Protein AF-A0A7S1RGY3-F1 (afdb_monomer_lite)

pLDDT: mean 77.02, std 18.23, range [39.62, 97.56]

Radius of gyration: 44.71 Å; chains: 1; bounding box: 85×79×136 Å

Secondary structure (DSSP, 8-state):
----------------------------------------------HHHHHHHHHHHHHHHHHHHHHHHHHHHHHHHHHHHHHHHHHHHHHHHHHHHHHHHHHHHHHHHHHHHHHHHHHHHHHHHHHHHHHHT-TTSS-HHHHHHHHHHHHHHHHHHHHHHHHHHHHHHHHHHHHHHHHHHHHHHHHHHHHHHHHHHHHHHHHHHHHS---------

Foldseek 3Di:
DDDDDDDDDDDDDDDDDDDDDDDDDDDDDDDDDDDDDDPDDPPPPDVVNVVVVVVVVVVVVVVVVVVVVVVVVVVVVVVVVVVVVVVVVVVVVVVVVVVVVVVVVVVVVVVVVVLVVVLVVLVVVLVVLVVVVDVPDDDPVVNVVVNVVSVVVNVVSVVVVVVVVVVVVVVVVVVVVVVVVVVVVVVVVVVVVVVVVVVVVVVVVVPPPDPPPPDDD

Structure (mmCIF, N/CA/C/O backbone):
data_AF-A0A7S1RGY3-F1
#
_entry.id   AF-A0A7S1RGY3-F1
#
loop_
_atom_site.group_PDB
_atom_site.id
_atom_site.type_symbol
_atom_site.label_atom_id
_atom_site.label_alt_id
_atom_site.label_comp_id
_atom_site.label_asym_id
_atom_site.label_entity_id
_atom_site.label_seq_id
_atom_site.pdbx_PDB_ins_code
_atom_site.Cartn_x
_atom_site.Cartn_y
_atom_site.Cartn_z
_atom_site.occupancy
_atom_site.B_iso_or_equiv
_atom_site.auth_seq_id
_atom_site.auth_comp_id
_atom_site.auth_asym_id
_atom_site.auth_atom_id
_atom_site.pdbx_PDB_model_num
ATOM 1 N N . GLY A 1 1 ? 1.628 34.761 -17.311 1.00 56.41 1 GLY A N 1
ATOM 2 C CA . GLY A 1 1 ? 1.146 35.862 -16.460 1.00 56.41 1 GLY A CA 1
ATOM 3 C C . GLY A 1 1 ? -0.156 35.439 -15.827 1.00 56.41 1 GLY A C 1
ATOM 4 O O . GLY A 1 1 ? -1.115 35.232 -16.550 1.00 56.41 1 GLY A O 1
ATOM 5 N N . GLY A 1 2 ? -0.163 35.234 -14.514 1.00 47.28 2 GLY A N 1
ATOM 6 C CA . GLY A 1 2 ? -1.332 34.804 -13.748 1.00 47.28 2 GLY A CA 1
ATOM 7 C C . GLY A 1 2 ? -1.106 35.191 -12.294 1.00 47.28 2 GLY A C 1
ATOM 8 O O . GLY A 1 2 ? -0.094 34.823 -11.708 1.00 47.28 2 GLY A O 1
ATOM 9 N N . SER A 1 3 ? -1.980 36.052 -11.792 1.00 49.56 3 SER A N 1
ATOM 10 C CA . SER A 1 3 ? -1.801 36.903 -10.618 1.00 49.56 3 SER A CA 1
ATOM 11 C C . SER A 1 3 ? -1.941 36.127 -9.300 1.00 49.56 3 SER A C 1
ATOM 13 O O . SER A 1 3 ? -2.976 35.513 -9.056 1.00 49.56 3 SER A O 1
ATOM 15 N N . LEU A 1 4 ? -0.917 36.175 -8.439 1.00 55.03 4 LEU A N 1
ATOM 16 C CA . LEU A 1 4 ? -0.947 35.669 -7.061 1.00 55.03 4 LEU A CA 1
ATOM 17 C C . LEU A 1 4 ? -1.338 36.809 -6.111 1.00 55.03 4 LEU A C 1
ATOM 19 O O . LEU A 1 4 ? -0.510 37.644 -5.747 1.00 55.03 4 LEU A O 1
ATOM 23 N N . THR A 1 5 ? -2.597 36.843 -5.683 1.00 60.00 5 THR A N 1
ATOM 24 C CA . THR A 1 5 ? -3.071 37.756 -4.635 1.00 60.00 5 THR A CA 1
ATOM 25 C C . THR A 1 5 ? -3.015 37.092 -3.260 1.00 60.00 5 THR A C 1
ATOM 27 O O . THR A 1 5 ? -3.738 36.139 -2.979 1.00 60.00 5 THR A O 1
ATOM 30 N N . ARG A 1 6 ? -2.168 37.644 -2.386 1.00 58.53 6 ARG A N 1
ATOM 31 C CA . ARG A 1 6 ? -2.173 37.467 -0.921 1.00 58.53 6 ARG A CA 1
ATOM 32 C C . ARG A 1 6 ? -3.341 38.241 -0.286 1.00 58.53 6 ARG A C 1
ATOM 34 O O . ARG A 1 6 ? -3.669 39.324 -0.766 1.00 58.53 6 ARG A O 1
ATOM 41 N N . PRO A 1 7 ? -3.859 37.782 0.865 1.00 61.69 7 PRO A N 1
ATOM 42 C CA . PRO A 1 7 ? -3.870 38.655 2.056 1.00 61.69 7 PRO A CA 1
ATOM 43 C C . PRO A 1 7 ? -3.538 37.869 3.350 1.00 61.69 7 PRO A C 1
ATOM 45 O O . PRO A 1 7 ? -3.918 36.720 3.508 1.00 61.69 7 PRO A O 1
ATOM 48 N N . SER A 1 8 ? -2.632 38.323 4.224 1.00 55.19 8 SER A N 1
ATOM 49 C CA . SER A 1 8 ? -2.746 39.362 5.274 1.00 55.19 8 SER A CA 1
ATOM 50 C C . SER A 1 8 ? -3.574 38.997 6.525 1.00 55.19 8 SER A C 1
ATOM 52 O O . SER A 1 8 ? -4.797 39.024 6.520 1.00 55.19 8 SER A O 1
ATOM 54 N N . ARG A 1 9 ? -2.818 38.744 7.613 1.00 60.34 9 ARG A N 1
ATOM 55 C CA . ARG A 1 9 ? -3.054 38.932 9.068 1.00 60.34 9 ARG A CA 1
ATOM 56 C C . ARG A 1 9 ? -4.433 39.413 9.560 1.00 60.34 9 ARG A C 1
ATOM 58 O O . ARG A 1 9 ? -4.828 40.527 9.234 1.00 60.34 9 ARG A O 1
ATOM 65 N N . ARG A 1 10 ? -4.943 38.748 10.612 1.00 55.09 10 ARG A N 1
ATOM 66 C CA . ARG A 1 10 ? -5.555 39.341 11.838 1.00 55.09 10 ARG A CA 1
ATOM 67 C C . ARG A 1 10 ? -5.261 38.387 13.015 1.00 55.09 10 ARG A C 1
ATOM 69 O O . ARG A 1 10 ? -5.430 37.192 12.846 1.00 55.09 10 ARG A O 1
ATOM 76 N N . LYS A 1 11 ? -4.527 38.757 14.074 1.00 56.72 11 LYS A N 1
ATOM 77 C CA . LYS A 1 11 ? -4.798 39.654 15.225 1.00 56.72 11 LYS A CA 1
ATOM 78 C C . LYS A 1 11 ? -5.928 39.128 16.133 1.00 56.72 11 LYS A C 1
ATOM 80 O O . LYS A 1 11 ? -7.084 39.136 15.732 1.00 56.72 11 LYS A O 1
ATOM 85 N N . ALA A 1 12 ? -5.539 38.685 17.334 1.00 49.91 12 ALA A N 1
ATOM 86 C CA . ALA A 1 12 ? -6.390 38.235 18.442 1.00 49.91 12 ALA A CA 1
ATOM 87 C C . ALA A 1 12 ? -7.286 39.351 19.017 1.00 49.91 12 ALA A C 1
ATOM 89 O O . ALA A 1 12 ? -7.024 40.535 18.772 1.00 49.91 12 ALA A O 1
ATOM 90 N N . PRO A 1 13 ? -8.266 38.978 19.859 1.00 63.00 13 PRO A N 1
ATOM 91 C CA . PRO A 1 13 ? -8.380 39.612 21.175 1.00 63.00 13 PRO A CA 1
ATOM 92 C C . PRO A 1 13 ? -8.634 38.633 22.343 1.00 63.00 13 PRO A C 1
ATOM 94 O O . PRO A 1 13 ? -8.865 37.443 22.159 1.00 63.00 13 PRO A O 1
ATOM 97 N N . ALA A 1 14 ? -8.514 39.204 23.542 1.00 56.16 14 ALA A N 1
ATOM 98 C CA . ALA A 1 14 ? -8.426 38.617 24.877 1.00 56.16 14 ALA A CA 1
ATOM 99 C C . ALA A 1 14 ? -9.773 38.491 25.636 1.00 56.16 14 ALA A C 1
ATOM 101 O O . ALA A 1 14 ? -10.807 38.912 25.125 1.00 56.16 14 ALA A O 1
ATOM 102 N N . ALA A 1 15 ? -9.651 38.070 26.913 1.00 47.44 15 ALA A N 1
ATOM 103 C CA . ALA A 1 15 ? -10.595 38.129 28.053 1.00 47.44 15 ALA A CA 1
ATOM 104 C C . ALA A 1 15 ? -11.501 36.882 28.223 1.00 47.44 15 ALA A C 1
ATOM 106 O O . ALA A 1 15 ? -11.930 36.310 27.235 1.00 47.44 15 ALA A O 1
ATOM 107 N N . ALA A 1 16 ? -11.821 36.363 29.417 1.00 47.34 16 ALA A N 1
ATOM 108 C CA . ALA A 1 16 ? -11.761 36.881 30.787 1.00 47.34 16 ALA A CA 1
ATOM 109 C C . ALA A 1 16 ? -11.740 35.718 31.821 1.00 47.34 16 ALA A C 1
ATOM 111 O O . ALA A 1 16 ? -12.275 34.646 31.550 1.00 47.34 16 ALA A O 1
ATOM 112 N N . ALA A 1 17 ? -11.165 35.954 33.008 1.00 47.41 17 ALA A N 1
ATOM 113 C CA . ALA A 1 17 ? -11.439 35.216 34.263 1.00 47.41 17 ALA A CA 1
ATOM 114 C C . ALA A 1 17 ? -12.761 35.753 34.902 1.00 47.41 17 ALA A C 1
ATOM 116 O O . ALA A 1 17 ? -13.218 36.779 34.383 1.00 47.41 17 ALA A O 1
ATOM 117 N N . PRO A 1 18 ? -13.383 35.202 35.991 1.00 55.69 18 PRO A N 1
ATOM 118 C CA . PRO A 1 18 ? -12.735 34.958 37.307 1.00 55.69 18 PRO A CA 1
ATOM 119 C C . PRO A 1 18 ? -13.342 33.866 38.258 1.00 55.69 18 PRO A C 1
ATOM 121 O O . PRO A 1 18 ? -14.374 33.277 37.963 1.00 55.69 18 PRO A O 1
ATOM 124 N N . ALA A 1 19 ? -12.723 33.749 39.457 1.00 44.88 19 ALA A N 1
ATOM 125 C CA . ALA A 1 19 ? -13.302 33.452 40.799 1.00 44.88 19 ALA A CA 1
ATOM 126 C C . ALA A 1 19 ? -13.713 31.992 41.148 1.00 44.88 19 ALA A C 1
ATOM 128 O O . ALA A 1 19 ? -14.224 31.285 40.297 1.00 44.88 19 ALA A O 1
ATOM 129 N N . ALA A 1 20 ? -13.599 31.450 42.375 1.00 43.34 20 ALA A N 1
ATOM 130 C CA . ALA A 1 20 ? -13.075 31.873 43.686 1.00 43.34 20 ALA A CA 1
ATOM 131 C C . ALA A 1 20 ? -12.961 30.638 44.638 1.00 43.34 20 ALA A C 1
ATOM 133 O O . ALA A 1 20 ? -13.463 29.564 44.319 1.00 43.34 20 ALA A O 1
ATOM 134 N N . ASP A 1 21 ? -12.293 30.848 45.781 1.00 49.78 21 ASP A N 1
ATOM 135 C CA . ASP A 1 21 ? -11.951 29.996 46.947 1.00 49.78 21 ASP A CA 1
ATOM 136 C C . ASP A 1 21 ? -12.920 28.895 47.442 1.00 49.78 21 ASP A C 1
ATOM 138 O O . ASP A 1 21 ? -14.137 28.978 47.269 1.00 49.78 21 ASP A O 1
ATOM 142 N N . PRO A 1 22 ? -12.399 27.974 48.286 1.00 55.84 22 PRO A N 1
ATOM 143 C CA . PRO A 1 22 ? -12.980 27.883 49.629 1.00 55.84 22 PRO A CA 1
ATOM 144 C C . PRO A 1 22 ? -11.957 28.078 50.762 1.00 55.84 22 PRO A C 1
ATOM 146 O O . PRO A 1 22 ? -11.082 27.246 51.012 1.00 55.84 22 PRO A O 1
ATOM 149 N N . ALA A 1 23 ? -12.155 29.163 51.514 1.00 44.56 23 ALA A N 1
ATOM 150 C CA . ALA A 1 23 ? -11.581 29.371 52.833 1.00 44.56 23 ALA A CA 1
ATOM 151 C C . ALA A 1 23 ? -12.293 28.475 53.856 1.00 44.56 23 ALA A C 1
ATOM 153 O O . ALA A 1 23 ? -13.519 28.480 53.980 1.00 44.56 23 ALA A O 1
ATOM 154 N N . SER A 1 24 ? -11.496 27.713 54.595 1.00 49.03 24 SER A N 1
ATOM 155 C CA . SER A 1 24 ? -11.918 26.879 55.710 1.00 49.03 24 SER A CA 1
ATOM 156 C C . SER A 1 24 ? -11.441 27.509 57.019 1.00 49.03 24 SER A C 1
ATOM 158 O O . SER A 1 24 ? -10.350 28.069 57.073 1.00 49.03 24 SER A O 1
ATOM 160 N N . GLN A 1 25 ? -12.240 27.299 58.066 1.00 46.28 25 GLN A N 1
ATOM 161 C CA . GLN A 1 25 ? -11.951 27.468 59.497 1.00 46.28 25 GLN A CA 1
ATOM 162 C C . GLN A 1 25 ? -12.166 28.838 60.157 1.00 46.28 25 GLN A C 1
ATOM 164 O O . GLN A 1 25 ? -11.610 29.860 59.773 1.00 46.28 25 GLN A O 1
ATOM 169 N N . GLY A 1 26 ? -12.866 28.768 61.297 1.00 47.06 26 GLY A N 1
ATOM 170 C CA . GLY A 1 26 ? -12.617 29.630 62.451 1.00 47.06 26 GLY A CA 1
ATOM 171 C C . GLY A 1 26 ? -13.826 30.416 62.943 1.00 47.06 26 GLY A C 1
ATOM 172 O O . GLY A 1 26 ? -13.944 31.599 62.655 1.00 47.06 26 GLY A O 1
ATOM 173 N N . GLY A 1 27 ? -14.688 29.795 63.750 1.00 39.62 27 GLY A N 1
ATOM 174 C CA . GLY A 1 27 ? -15.750 30.493 64.480 1.00 39.62 27 GLY A CA 1
ATOM 175 C C . GLY A 1 27 ? -16.012 29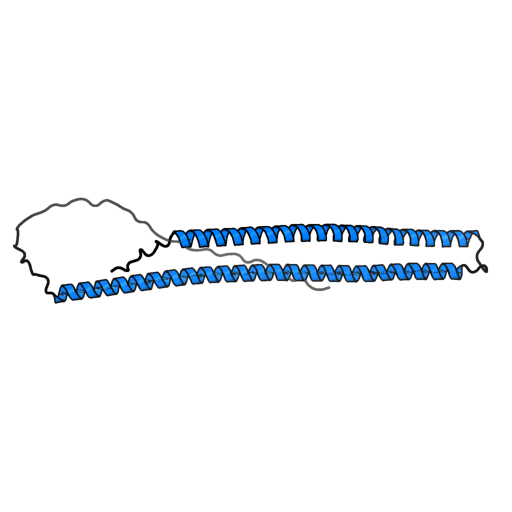.827 65.827 1.00 39.62 27 GLY A C 1
ATOM 176 O O . GLY A 1 27 ? -16.401 28.667 65.877 1.00 39.62 27 GLY A O 1
ATOM 177 N N . GLN A 1 28 ? -15.714 30.556 66.900 1.00 48.19 28 GLN A N 1
ATOM 178 C CA . GLN A 1 28 ? -15.659 30.110 68.291 1.00 48.19 28 GLN A CA 1
ATOM 179 C C . GLN A 1 28 ? -17.029 29.903 68.964 1.00 48.19 28 GLN A C 1
ATOM 181 O O . GLN A 1 28 ? -18.072 30.351 68.501 1.00 48.19 28 GLN A O 1
ATOM 186 N N . ALA A 1 29 ? -16.931 29.231 70.113 1.00 48.25 29 ALA A N 1
ATOM 187 C CA . ALA A 1 29 ? -17.900 28.957 71.167 1.00 48.25 29 ALA A CA 1
ATOM 188 C C . ALA A 1 29 ? -18.993 30.006 71.445 1.00 48.25 29 ALA A C 1
ATOM 190 O O . ALA A 1 29 ? -18.736 31.206 71.486 1.00 48.25 29 ALA A O 1
ATOM 191 N N . SER A 1 30 ? -20.158 29.510 71.877 1.00 40.88 30 SER A N 1
ATOM 192 C CA . SER A 1 30 ? -20.834 30.009 73.083 1.00 40.88 30 SER A CA 1
ATOM 193 C C . SER A 1 30 ? -21.788 28.966 73.672 1.00 40.88 30 SER A C 1
ATOM 195 O O . SER A 1 30 ? -22.549 28.299 72.979 1.00 40.88 30 SER A O 1
ATOM 197 N N . SER A 1 31 ? -21.681 28.841 74.98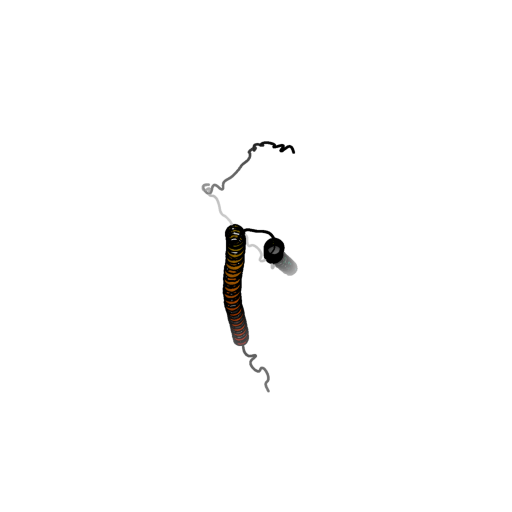9 1.00 50.19 31 SER A N 1
ATOM 198 C CA . SER A 1 31 ? -22.504 28.101 75.942 1.00 50.19 31 SER A CA 1
ATOM 199 C C . SER A 1 31 ? -23.976 28.521 75.949 1.00 50.19 31 SER A C 1
ATOM 201 O O . SER A 1 31 ? -24.246 29.711 75.820 1.00 50.19 31 SER A O 1
ATOM 203 N N . SER A 1 32 ? -24.894 27.602 76.277 1.00 42.31 32 SER A N 1
ATOM 204 C CA . SER A 1 32 ? -25.762 27.706 77.472 1.00 42.31 32 SER A CA 1
ATOM 205 C C . SER A 1 32 ? -26.899 26.666 77.470 1.00 42.31 32 SER A C 1
ATOM 207 O O . SER A 1 32 ? -27.578 26.470 76.470 1.00 42.31 32 SER A O 1
ATOM 209 N N . SER A 1 33 ? -27.121 26.092 78.656 1.00 41.69 33 SER A N 1
ATOM 210 C CA . SER A 1 33 ? -28.379 25.563 79.207 1.00 41.69 33 SER A CA 1
ATOM 211 C C . SER A 1 33 ? -29.031 24.285 78.639 1.00 41.69 33 SER A C 1
ATOM 213 O O . SER A 1 33 ? -29.775 24.297 77.667 1.00 41.69 33 SER A O 1
ATOM 215 N N . ALA A 1 34 ? -28.897 23.195 79.407 1.00 46.12 34 ALA A N 1
ATOM 216 C CA . ALA A 1 34 ? -30.002 22.258 79.700 1.00 46.12 34 ALA A CA 1
ATOM 217 C C . ALA A 1 34 ? -31.084 22.967 80.568 1.00 46.12 34 ALA A C 1
ATOM 219 O O . ALA A 1 34 ? -30.773 24.070 81.038 1.00 46.12 34 ALA A O 1
ATOM 220 N N . PRO A 1 35 ? -32.286 22.411 80.894 1.00 59.97 35 PRO A N 1
ATOM 221 C CA . PRO A 1 35 ? -32.861 21.043 80.748 1.00 59.97 35 PRO A CA 1
ATOM 222 C C . PRO A 1 35 ? -34.312 21.096 80.136 1.00 59.97 35 PRO A C 1
ATOM 224 O O . PRO A 1 35 ? -34.605 22.129 79.538 1.00 59.97 35 PRO A O 1
ATOM 227 N N . PRO A 1 36 ? -35.273 20.125 80.239 1.00 56.59 36 PRO A N 1
ATOM 228 C CA . PRO A 1 36 ? -35.327 18.784 80.861 1.00 56.59 36 PRO A CA 1
ATOM 229 C C . PRO A 1 36 ? -35.841 17.646 79.917 1.00 56.59 36 PRO A C 1
ATOM 231 O O . PRO A 1 36 ? -36.154 17.897 78.751 1.00 56.59 36 PRO A O 1
ATOM 234 N N . PRO A 1 37 ? -35.931 16.372 80.375 1.00 60.38 37 PRO A N 1
ATOM 235 C CA . PRO A 1 37 ? -36.274 15.236 79.520 1.00 60.38 37 PRO A CA 1
ATOM 236 C C . PRO A 1 37 ? -37.795 15.081 79.389 1.00 60.38 37 PRO A C 1
ATOM 238 O O . PRO A 1 37 ? -38.479 14.635 80.312 1.00 60.38 37 PRO A O 1
ATOM 241 N N . ALA A 1 38 ? -38.331 15.419 78.218 1.00 43.78 38 ALA A N 1
ATOM 242 C CA . ALA A 1 38 ? -39.698 15.075 77.855 1.00 43.78 38 ALA A CA 1
ATOM 243 C C . ALA A 1 38 ? -39.711 13.686 77.207 1.00 43.78 38 ALA A C 1
ATOM 245 O O . ALA A 1 38 ? -39.117 13.465 76.152 1.00 43.78 38 ALA A O 1
ATOM 246 N N . LYS A 1 39 ? -40.387 12.752 77.882 1.00 50.84 39 LYS A N 1
ATOM 247 C CA . LYS A 1 39 ? -40.750 11.417 77.400 1.00 50.84 39 LYS A CA 1
ATOM 248 C C . LYS A 1 39 ? -41.371 11.542 76.008 1.00 50.84 39 LYS A C 1
ATOM 250 O O . LYS A 1 39 ? -42.528 11.935 75.883 1.00 50.84 39 LYS A O 1
ATOM 255 N N . ARG A 1 40 ? -40.593 11.247 74.969 1.00 47.53 40 ARG A N 1
ATOM 256 C CA . ARG A 1 40 ? -41.091 11.208 73.599 1.00 47.53 40 ARG A CA 1
ATOM 257 C C . ARG A 1 40 ? -41.634 9.810 73.366 1.00 47.53 40 ARG A C 1
ATOM 259 O O . ARG A 1 40 ? -40.885 8.839 73.330 1.00 47.53 40 ARG A O 1
ATOM 266 N N . THR A 1 41 ? -42.955 9.752 73.326 1.00 45.78 41 THR A N 1
ATOM 267 C CA . THR A 1 41 ? -43.785 8.664 72.830 1.00 45.78 41 THR A CA 1
ATOM 268 C C . THR A 1 41 ? -43.061 7.937 71.695 1.00 45.78 41 THR A C 1
ATOM 270 O O . THR A 1 41 ? -42.687 8.563 70.703 1.00 45.78 41 THR A O 1
ATOM 273 N N . GLN A 1 42 ? -42.827 6.631 71.859 1.00 49.44 42 GLN A N 1
ATOM 274 C CA . GLN A 1 42 ? -42.624 5.727 70.731 1.00 49.44 42 GLN A CA 1
ATOM 275 C C . GLN A 1 42 ? -43.922 5.766 69.918 1.00 49.44 42 GLN A C 1
ATOM 277 O O . GLN A 1 42 ? -44.836 4.986 70.153 1.00 49.44 42 GLN A O 1
ATOM 282 N N . GLU A 1 43 ? -44.052 6.745 69.027 1.00 56.09 43 GLU A N 1
ATOM 283 C CA . GLU A 1 43 ? -44.975 6.629 67.909 1.00 56.09 43 GLU A CA 1
ATOM 284 C C . GLU A 1 43 ? -44.370 5.565 67.004 1.00 56.09 43 GLU A C 1
ATOM 286 O O . GLU A 1 43 ? -43.361 5.796 66.331 1.00 56.09 43 GLU A O 1
ATOM 291 N N . GLU A 1 44 ? -44.940 4.361 67.065 1.00 51.53 44 GLU A N 1
ATOM 292 C CA . GLU A 1 44 ? -44.731 3.377 66.018 1.00 51.53 44 GLU A CA 1
ATOM 293 C C . GLU A 1 44 ? -44.985 4.076 64.678 1.00 51.53 44 GLU A C 1
ATOM 295 O O . GLU A 1 44 ? -46.042 4.689 64.495 1.00 51.53 44 GLU A O 1
ATOM 300 N N . PRO A 1 45 ? -44.016 4.064 63.751 1.00 56.50 45 PRO A N 1
ATOM 301 C CA . PRO A 1 45 ? -44.244 4.617 62.435 1.00 56.50 45 PRO A CA 1
ATOM 302 C C . PRO A 1 45 ? -45.369 3.803 61.803 1.00 56.50 45 PRO A C 1
ATOM 304 O O . PRO A 1 45 ? -45.172 2.639 61.467 1.00 56.50 45 PRO A O 1
ATOM 307 N N . SER A 1 46 ? -46.546 4.420 61.667 1.00 67.25 46 SER A N 1
ATOM 308 C CA . SER A 1 46 ? -47.701 3.842 60.978 1.00 67.25 46 SER A CA 1
ATOM 309 C C . SER A 1 46 ? -47.232 3.187 59.678 1.00 67.25 46 SER A C 1
ATOM 311 O O . SER A 1 46 ? -46.489 3.829 58.928 1.00 67.25 46 SER A O 1
ATOM 313 N N . GLU A 1 47 ? -47.655 1.954 59.404 1.00 75.44 47 GLU A N 1
ATOM 314 C CA . GLU A 1 47 ? -47.189 1.130 58.275 1.00 75.44 47 GLU A CA 1
ATOM 315 C C . GLU A 1 47 ? -47.199 1.888 56.929 1.00 75.44 47 GLU A C 1
ATOM 317 O O . GLU A 1 47 ? -46.287 1.745 56.115 1.00 75.44 47 GLU A O 1
ATOM 322 N N . GLN A 1 48 ? -48.145 2.819 56.747 1.00 77.44 48 GLN A N 1
ATOM 323 C CA . GLN A 1 48 ? -48.214 3.736 55.601 1.00 77.44 48 GLN A CA 1
ATOM 324 C C . GLN A 1 48 ? -46.952 4.586 55.384 1.00 77.44 48 GLN A C 1
ATOM 326 O O . GLN A 1 48 ? -46.532 4.799 54.247 1.00 77.44 48 GLN A O 1
ATOM 331 N N . MET A 1 49 ? -46.334 5.091 56.454 1.00 81.00 49 MET A N 1
ATOM 332 C CA . MET A 1 49 ? -45.140 5.934 56.361 1.00 81.00 49 MET A CA 1
ATOM 333 C C . MET A 1 49 ? -43.890 5.102 56.036 1.00 81.00 49 MET A C 1
ATOM 335 O O . MET A 1 49 ? -42.994 5.593 55.346 1.00 81.00 49 MET A O 1
ATOM 339 N N . GLN A 1 50 ? -43.831 3.842 56.488 1.00 85.06 50 GLN A N 1
ATOM 340 C CA . GLN A 1 50 ? -42.785 2.901 56.074 1.00 85.06 50 GLN A CA 1
ATOM 341 C C . GLN A 1 50 ? -42.932 2.516 54.597 1.00 85.06 50 GLN A C 1
ATOM 343 O O . GLN A 1 50 ? -41.936 2.513 53.874 1.00 85.06 50 GLN A O 1
ATOM 348 N N . GLU A 1 51 ? -44.154 2.269 54.120 1.00 86.75 51 GLU A N 1
ATOM 349 C CA . GLU A 1 51 ? -44.391 1.915 52.717 1.00 86.75 51 GLU A CA 1
ATOM 350 C C . GLU A 1 51 ? -44.077 3.079 51.759 1.00 86.75 51 GLU A C 1
ATOM 352 O O . GLU A 1 51 ? -43.430 2.878 50.730 1.00 86.75 51 GLU A O 1
ATOM 357 N N . LEU A 1 52 ? -44.433 4.317 52.125 1.00 88.75 52 LEU A N 1
ATOM 358 C CA . LEU A 1 52 ? -44.054 5.528 51.381 1.00 88.75 52 LEU A CA 1
ATOM 359 C C . LEU A 1 52 ? -42.534 5.713 51.293 1.00 88.75 52 LEU A C 1
ATOM 361 O O . LEU A 1 52 ? -42.017 6.024 50.220 1.00 88.75 52 LEU A O 1
ATOM 365 N N . ARG A 1 53 ? -41.806 5.484 52.395 1.00 88.69 53 ARG A N 1
ATOM 366 C CA . ARG A 1 53 ? -40.333 5.530 52.395 1.00 88.69 53 ARG A CA 1
ATOM 367 C C . ARG A 1 53 ? -39.738 4.449 51.500 1.00 88.69 53 ARG A C 1
ATOM 369 O O . ARG A 1 53 ? -38.793 4.737 50.773 1.00 88.69 53 ARG A O 1
ATOM 376 N N . ARG A 1 54 ? -40.306 3.238 51.512 1.00 89.81 54 ARG A N 1
ATOM 377 C CA . ARG A 1 54 ? -39.854 2.133 50.658 1.00 89.81 54 ARG A CA 1
ATOM 378 C C . ARG A 1 54 ? -40.046 2.452 49.175 1.00 89.81 54 ARG A C 1
ATOM 380 O O . ARG A 1 54 ? -39.097 2.317 48.413 1.00 89.81 54 ARG A O 1
ATOM 387 N N . ARG A 1 55 ? -41.218 2.968 48.783 1.00 92.00 55 ARG A N 1
ATOM 388 C CA . ARG A 1 55 ? -41.493 3.386 47.394 1.00 92.00 55 ARG A CA 1
ATOM 389 C C . ARG A 1 55 ? -40.587 4.524 46.933 1.00 92.00 55 ARG A C 1
ATOM 391 O O . ARG A 1 55 ? -40.145 4.519 45.790 1.00 92.00 55 ARG A O 1
ATOM 398 N N . PHE A 1 56 ? -40.295 5.486 47.810 1.00 93.69 56 PHE A N 1
ATOM 399 C CA . PHE A 1 56 ? -39.359 6.565 47.491 1.00 93.69 56 PHE A CA 1
ATOM 400 C C . PHE A 1 56 ? -37.940 6.029 47.262 1.00 93.69 56 PHE A C 1
ATOM 402 O O . PHE A 1 56 ? -37.276 6.447 46.319 1.00 93.69 56 PHE A O 1
ATOM 409 N N . HIS A 1 57 ? -37.498 5.068 48.077 1.00 92.94 57 HIS A N 1
ATOM 410 C CA . HIS A 1 57 ? -36.185 4.446 47.918 1.00 92.94 57 HIS A CA 1
ATOM 411 C C . HIS A 1 57 ? -36.093 3.605 46.637 1.00 92.94 57 HIS A C 1
ATOM 413 O O . HIS A 1 57 ? -35.137 3.755 45.886 1.00 92.94 57 HIS A O 1
ATOM 419 N N . GLU A 1 58 ? -37.121 2.803 46.332 1.00 94.06 58 GLU A N 1
ATOM 420 C CA . GLU A 1 58 ? -37.218 2.048 45.071 1.00 94.06 58 GLU A CA 1
ATOM 421 C C . GLU A 1 58 ? -37.199 2.989 43.849 1.00 94.06 58 GLU A C 1
ATOM 423 O O . GLU A 1 58 ? -36.523 2.716 42.858 1.00 94.06 58 GLU A O 1
ATOM 428 N N . GLN A 1 59 ? -37.890 4.133 43.921 1.00 95.25 59 GLN A N 1
ATOM 429 C CA . GLN A 1 59 ? -37.875 5.142 42.858 1.00 95.25 59 GLN A CA 1
ATOM 430 C C . GLN A 1 59 ? -36.501 5.816 42.710 1.00 95.25 59 GLN A C 1
ATOM 432 O O . GLN A 1 59 ? -36.068 6.100 41.590 1.00 95.25 59 GLN A O 1
ATOM 437 N N . GLU A 1 60 ? -35.812 6.089 43.819 1.00 94.75 60 GLU A N 1
ATOM 438 C CA . GLU A 1 60 ? -34.471 6.673 43.804 1.00 94.75 60 GLU A CA 1
ATOM 439 C C . GLU A 1 60 ? -33.440 5.695 43.220 1.00 94.75 60 GLU A C 1
ATOM 441 O O . GLU A 1 60 ? -32.616 6.107 42.401 1.00 94.75 60 GLU A O 1
ATOM 446 N N . GLU A 1 61 ? -33.517 4.404 43.561 1.00 93.94 61 GLU A N 1
ATOM 447 C CA . GLU A 1 61 ? -32.664 3.371 42.962 1.00 93.94 61 GLU A CA 1
ATOM 448 C C . GLU A 1 61 ? -32.921 3.213 41.464 1.00 93.94 61 GLU A C 1
ATOM 450 O O . GLU A 1 61 ? -31.969 3.276 40.688 1.00 93.94 61 GLU A O 1
ATOM 455 N N . GLN A 1 62 ? -34.183 3.138 41.027 1.00 94.19 62 GLN A N 1
ATOM 456 C CA . GLN A 1 62 ? -34.512 3.088 39.595 1.00 94.19 62 GLN A CA 1
ATOM 457 C C . GLN A 1 62 ? -33.963 4.298 38.836 1.00 94.19 62 GLN A C 1
ATOM 459 O O . GLN A 1 62 ? -33.488 4.175 37.705 1.00 94.19 62 GLN A O 1
ATOM 464 N N . ARG A 1 63 ? -34.005 5.485 39.452 1.00 95.44 63 ARG A N 1
ATOM 465 C CA . ARG A 1 63 ? -33.445 6.692 38.849 1.00 95.44 63 ARG A CA 1
ATOM 466 C C . ARG A 1 63 ? -31.919 6.622 38.756 1.00 95.44 63 ARG A C 1
ATOM 468 O O . ARG A 1 63 ? -31.379 6.969 37.708 1.00 95.44 63 ARG A O 1
ATOM 475 N N . ARG A 1 64 ? -31.232 6.148 39.801 1.00 95.50 64 ARG A N 1
ATOM 476 C CA . ARG A 1 64 ? -29.771 5.954 39.786 1.00 95.50 64 ARG A CA 1
ATOM 477 C C . ARG A 1 64 ? -29.343 4.904 38.763 1.00 95.50 64 ARG A C 1
ATOM 479 O O . ARG A 1 64 ? -28.368 5.119 38.049 1.00 95.50 64 ARG A O 1
ATOM 486 N N . GLU A 1 65 ? -30.079 3.803 38.645 1.00 95.25 65 GLU A N 1
ATOM 487 C CA . GLU A 1 65 ? -29.836 2.780 37.624 1.00 95.25 65 GLU A CA 1
ATOM 488 C C . GLU A 1 65 ? -30.033 3.339 36.212 1.00 95.25 65 GLU A C 1
ATOM 490 O O . GLU A 1 65 ? -29.187 3.125 35.345 1.00 95.25 65 GLU A O 1
ATOM 495 N N . ALA A 1 66 ? -31.102 4.107 35.982 1.00 94.69 66 ALA A N 1
ATOM 496 C CA . ALA A 1 66 ? -31.349 4.749 34.694 1.00 94.69 66 ALA A CA 1
ATOM 497 C C . ALA A 1 66 ? -30.272 5.792 34.340 1.00 94.69 66 ALA A C 1
ATOM 499 O O . ALA A 1 66 ? -29.850 5.868 33.185 1.00 94.69 66 ALA A O 1
ATOM 500 N N . GLU A 1 67 ? -29.805 6.579 35.315 1.00 95.88 67 GLU A N 1
ATOM 501 C CA . GLU A 1 67 ? -28.703 7.534 35.135 1.00 95.88 67 GLU A CA 1
ATOM 502 C C . GLU A 1 67 ? -27.379 6.806 34.834 1.00 95.88 67 GLU A C 1
ATOM 504 O O . GLU A 1 67 ? -26.677 7.183 33.895 1.00 95.88 67 GLU A O 1
ATOM 509 N N . SER A 1 68 ? -27.084 5.704 35.531 1.00 95.38 68 SER A N 1
ATOM 510 C CA . SER A 1 68 ? -25.912 4.855 35.267 1.00 95.38 68 SER A CA 1
ATOM 511 C C . SER A 1 68 ? -25.947 4.227 33.867 1.00 95.38 68 SER A C 1
ATOM 513 O O . SER A 1 68 ? -24.967 4.292 33.121 1.00 95.38 68 SER A O 1
ATOM 515 N N . GLN A 1 69 ? -27.098 3.685 33.453 1.00 95.69 69 GLN A N 1
ATOM 516 C CA . GLN A 1 69 ? -27.275 3.128 32.109 1.00 95.69 69 GLN A CA 1
ATOM 517 C C . GLN A 1 69 ? -27.119 4.193 31.020 1.00 95.69 69 GLN A C 1
ATOM 519 O O . GLN A 1 69 ? -26.514 3.912 29.985 1.00 95.69 69 GLN A O 1
ATOM 524 N N . ARG A 1 70 ? -27.627 5.413 31.245 1.00 96.50 70 ARG A N 1
ATOM 525 C CA . ARG A 1 70 ? -27.431 6.538 30.319 1.00 96.50 70 ARG A CA 1
ATOM 526 C C . ARG A 1 70 ? -25.965 6.928 30.205 1.00 96.50 70 ARG A C 1
ATOM 528 O O . ARG A 1 70 ? -25.475 6.987 29.084 1.00 96.50 70 ARG A O 1
ATOM 535 N N . SER A 1 71 ? -25.267 7.097 31.328 1.00 95.81 71 SER A N 1
ATOM 536 C CA . SER A 1 71 ? -23.832 7.411 31.337 1.00 95.81 71 SER A CA 1
ATOM 537 C C . SER A 1 71 ? -23.029 6.351 30.577 1.00 95.81 71 SER A C 1
ATOM 539 O O . SER A 1 71 ? -22.242 6.678 29.696 1.00 95.81 71 SER A O 1
ATOM 541 N N . SER A 1 72 ? -23.293 5.065 30.833 1.00 96.12 72 SER A N 1
ATOM 542 C CA . S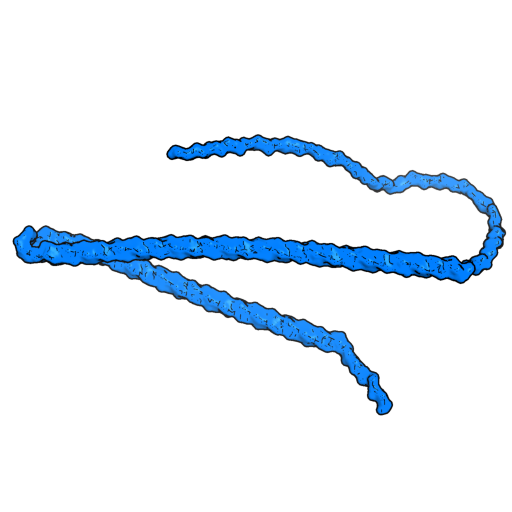ER A 1 72 ? -22.610 3.971 30.130 1.00 96.12 72 SER A CA 1
ATOM 543 C C . SER A 1 72 ? -22.929 3.937 28.629 1.00 96.12 72 SER A C 1
ATOM 545 O O . SER A 1 72 ? -22.063 3.623 27.811 1.00 96.12 72 SER A O 1
ATOM 547 N N . ALA A 1 73 ? -24.167 4.254 28.240 1.00 94.94 73 ALA A N 1
ATOM 548 C CA . ALA A 1 73 ? -24.543 4.341 26.833 1.00 94.94 73 ALA A CA 1
ATOM 549 C C . ALA A 1 73 ? -23.864 5.526 26.131 1.00 94.94 73 ALA A C 1
ATOM 551 O O . ALA A 1 73 ? -23.431 5.372 24.991 1.00 94.94 73 ALA A O 1
ATOM 552 N N . GLU A 1 74 ? -23.749 6.672 26.804 1.00 96.75 74 GLU A N 1
ATOM 553 C CA . GLU A 1 74 ? -23.065 7.868 26.303 1.00 96.75 74 GLU A CA 1
ATOM 554 C C . GLU A 1 74 ? -21.569 7.608 26.091 1.00 96.75 74 GLU A C 1
ATOM 556 O O . GLU A 1 74 ? -21.070 7.863 24.994 1.00 96.75 74 GLU A O 1
ATOM 561 N N . GLU A 1 75 ? -20.890 6.989 27.062 1.00 96.62 75 GLU A N 1
ATOM 562 C CA . GLU A 1 75 ? -19.478 6.588 26.951 1.00 96.62 75 GLU A CA 1
ATOM 563 C C . GLU A 1 75 ? -19.233 5.663 25.749 1.00 96.62 75 GLU A C 1
ATOM 565 O O . GLU A 1 75 ? -18.329 5.897 24.945 1.00 96.62 75 GLU A O 1
ATOM 570 N N . ARG A 1 76 ? -20.084 4.643 25.556 1.00 95.88 76 ARG A N 1
ATOM 571 C CA . ARG A 1 76 ? -19.990 3.744 24.388 1.00 95.88 76 ARG A CA 1
ATOM 572 C C . ARG A 1 76 ? -20.217 4.475 23.069 1.00 95.88 76 ARG A C 1
ATOM 574 O O . ARG A 1 76 ? -19.618 4.125 22.054 1.00 95.88 76 ARG A O 1
ATOM 581 N N . LEU A 1 77 ? -21.105 5.467 23.057 1.00 96.94 77 LEU A N 1
ATOM 582 C CA . LEU A 1 77 ? -21.387 6.274 21.872 1.00 96.94 77 LEU A CA 1
ATOM 583 C C . LEU A 1 77 ? -20.192 7.163 21.515 1.00 96.94 77 LEU A C 1
ATOM 585 O O . LEU A 1 77 ? -19.885 7.324 20.335 1.00 96.94 77 LEU A O 1
ATOM 589 N N . GLU A 1 78 ? -19.513 7.727 22.513 1.00 96.81 78 GLU A N 1
ATOM 590 C CA . GLU A 1 78 ? -18.268 8.472 22.314 1.00 96.81 78 GLU A CA 1
ATOM 591 C C . GLU A 1 78 ? -17.137 7.572 21.819 1.00 96.81 78 GLU A C 1
ATOM 593 O O . GLU A 1 78 ? -16.471 7.920 20.843 1.00 96.81 78 GLU A O 1
ATOM 598 N N . GLU A 1 79 ? -16.976 6.383 22.402 1.00 96.88 79 GLU A N 1
ATOM 599 C CA . GLU A 1 79 ? -15.987 5.406 21.943 1.00 96.88 79 GLU A CA 1
ATOM 600 C C . GLU A 1 79 ? -16.229 5.007 20.478 1.00 96.88 79 GLU A C 1
ATOM 602 O O . GLU A 1 79 ? -15.307 5.040 19.660 1.00 96.88 79 GLU A O 1
ATOM 607 N N . LEU A 1 80 ? -17.481 4.721 20.102 1.00 96.00 80 LEU A N 1
ATOM 608 C CA . LEU A 1 80 ? -17.844 4.408 18.717 1.00 96.00 80 LEU A CA 1
ATOM 609 C C . LEU A 1 80 ? -17.582 5.577 17.761 1.00 96.00 80 LEU A C 1
ATOM 611 O O . LEU A 1 80 ? -17.128 5.355 16.638 1.00 96.00 80 LEU A O 1
ATOM 615 N N . LYS A 1 81 ? -17.831 6.823 18.185 1.00 97.44 81 LYS A N 1
ATOM 616 C CA . LYS A 1 81 ? -17.505 8.012 17.380 1.00 97.44 81 LYS A CA 1
ATOM 617 C C . LYS A 1 81 ? -16.002 8.133 17.145 1.00 97.44 81 LYS A C 1
ATOM 619 O O . LYS A 1 81 ? -15.594 8.407 16.017 1.00 97.44 81 LYS A O 1
ATOM 624 N N . LEU A 1 82 ? -15.189 7.904 18.177 1.00 97.25 82 LEU A N 1
ATOM 625 C CA . LEU A 1 82 ? -13.730 7.928 18.063 1.00 97.25 82 LEU A CA 1
ATOM 626 C C . LEU A 1 82 ? -13.226 6.827 17.122 1.00 97.25 82 LEU A C 1
ATOM 628 O O . LEU A 1 82 ? -12.415 7.104 16.239 1.00 97.25 82 LEU A O 1
ATOM 632 N N . GLN A 1 83 ? -13.756 5.606 17.245 1.00 95.56 83 GLN A N 1
ATOM 633 C CA . GLN A 1 83 ? -13.413 4.497 16.350 1.00 95.56 83 GLN A CA 1
ATOM 634 C C . GLN A 1 83 ? -13.788 4.793 14.892 1.00 95.56 83 GLN A C 1
ATOM 636 O O . GLN A 1 83 ? -12.994 4.527 13.987 1.00 95.56 83 GLN A O 1
ATOM 641 N N . LEU A 1 84 ? -14.967 5.380 14.653 1.00 96.38 84 LEU A N 1
ATOM 642 C CA . LEU A 1 84 ? -15.404 5.769 13.311 1.00 96.38 84 LEU A CA 1
ATOM 643 C C . LEU A 1 84 ? -14.467 6.825 12.708 1.00 96.38 84 LEU A C 1
ATOM 645 O O . LEU A 1 84 ? -14.034 6.689 11.565 1.00 96.38 84 LEU A O 1
ATOM 649 N N . GLN A 1 85 ? -14.097 7.838 13.495 1.00 96.62 85 GLN A N 1
ATOM 650 C CA . GLN A 1 85 ? -13.176 8.888 13.061 1.00 96.62 85 GLN A CA 1
ATOM 651 C C . GLN A 1 85 ? -11.784 8.326 12.734 1.00 96.62 85 GLN A C 1
ATOM 653 O O . GLN A 1 85 ? -11.167 8.711 11.737 1.00 96.62 85 GLN A O 1
ATOM 658 N N . GLU A 1 86 ? -11.283 7.388 13.540 1.00 96.75 86 GLU A N 1
ATOM 659 C CA . GLU A 1 86 ? -10.010 6.719 13.271 1.00 96.75 86 GLU A CA 1
ATOM 660 C C . GLU A 1 86 ? -10.078 5.871 11.990 1.00 96.75 86 GLU A C 1
ATOM 662 O O . GLU A 1 86 ? -9.144 5.880 11.181 1.00 96.75 86 GLU A O 1
ATOM 667 N N . GLN A 1 87 ? -11.192 5.169 11.768 1.00 95.62 87 GLN A N 1
ATOM 668 C CA . GLN A 1 87 ? -11.407 4.371 10.564 1.00 95.62 87 GLN A CA 1
ATOM 669 C C . GLN A 1 87 ? -11.473 5.247 9.304 1.00 95.62 87 GLN A C 1
ATOM 671 O O . GLN A 1 87 ? -10.866 4.902 8.287 1.00 95.62 87 GLN A O 1
ATOM 676 N N . GLU A 1 88 ? -12.156 6.391 9.367 1.00 96.38 88 GLU A N 1
ATOM 677 C CA . GLU A 1 88 ? -12.192 7.364 8.273 1.00 96.38 88 GLU A CA 1
ATOM 678 C C . GLU A 1 88 ? -10.799 7.914 7.961 1.00 96.38 88 GLU A C 1
ATOM 680 O O . GLU A 1 88 ? -10.415 7.970 6.790 1.00 96.38 88 GLU A O 1
ATOM 685 N N . ARG A 1 89 ? -9.999 8.233 8.989 1.00 96.12 89 ARG A N 1
ATOM 686 C CA . ARG A 1 89 ? -8.615 8.686 8.797 1.00 96.12 89 ARG A CA 1
ATOM 687 C C . ARG A 1 89 ? -7.767 7.622 8.099 1.00 96.12 89 ARG A C 1
ATOM 689 O O . ARG A 1 89 ? -7.111 7.921 7.104 1.00 96.12 89 ARG A O 1
ATOM 696 N N . LYS A 1 90 ? -7.833 6.366 8.560 1.00 94.56 90 LYS A N 1
ATOM 697 C CA . LYS A 1 90 ? -7.126 5.232 7.933 1.00 94.56 90 LYS A CA 1
ATOM 698 C C . LYS A 1 90 ? -7.547 5.034 6.478 1.00 94.56 90 LYS A C 1
ATOM 700 O O . LYS A 1 90 ? -6.708 4.763 5.622 1.00 94.56 90 LYS A O 1
ATOM 705 N N . ARG A 1 91 ? -8.839 5.198 6.177 1.00 94.75 91 ARG A N 1
ATOM 706 C CA . ARG A 1 91 ? -9.355 5.108 4.806 1.00 94.75 91 ARG A CA 1
ATOM 707 C C . ARG A 1 91 ? -8.796 6.219 3.915 1.00 94.75 91 ARG A C 1
ATOM 709 O O . ARG A 1 91 ? -8.368 5.921 2.805 1.00 94.75 91 ARG A O 1
ATOM 716 N N . GLN A 1 92 ? -8.767 7.462 4.396 1.00 95.31 92 GLN A N 1
ATOM 717 C CA . GLN A 1 92 ? -8.200 8.592 3.650 1.00 95.31 92 GLN A CA 1
ATOM 718 C C . GLN A 1 92 ? -6.693 8.425 3.406 1.00 95.31 92 GLN A C 1
ATOM 720 O O . GLN A 1 92 ? -6.213 8.686 2.303 1.00 95.31 92 GLN A O 1
ATOM 725 N N . GLU A 1 93 ? -5.945 7.947 4.405 1.00 94.38 93 GLU A N 1
ATOM 726 C CA . GLU A 1 93 ? -4.519 7.632 4.260 1.00 94.38 93 GLU A CA 1
ATOM 727 C C . GLU A 1 93 ? -4.292 6.557 3.184 1.00 94.38 93 GLU A C 1
ATOM 729 O O . GLU A 1 93 ? -3.455 6.741 2.298 1.00 94.38 93 GLU A O 1
ATOM 734 N N . ALA A 1 94 ? -5.075 5.474 3.207 1.00 92.69 94 ALA A N 1
ATOM 735 C CA . ALA A 1 94 ? -4.991 4.407 2.211 1.00 92.69 94 ALA A CA 1
ATOM 736 C C . ALA A 1 94 ? -5.354 4.890 0.794 1.00 92.69 94 ALA A C 1
ATOM 738 O O . ALA A 1 94 ? -4.697 4.519 -0.179 1.00 92.69 94 ALA A O 1
ATOM 739 N N . GLU A 1 95 ? -6.374 5.741 0.663 1.00 94.38 95 GLU A N 1
ATOM 740 C CA . GLU A 1 95 ? -6.785 6.320 -0.620 1.00 94.38 95 GLU A CA 1
ATOM 741 C C . GLU A 1 95 ? -5.713 7.258 -1.194 1.00 94.38 95 GLU A C 1
ATOM 743 O O . GLU A 1 95 ? -5.374 7.162 -2.375 1.00 94.38 95 GLU A O 1
ATOM 748 N N . SER A 1 96 ? -5.099 8.088 -0.347 1.00 93.94 96 SER A N 1
ATOM 749 C CA . SER A 1 96 ? -3.968 8.946 -0.721 1.00 93.94 96 SER A CA 1
ATOM 750 C C . SER A 1 96 ? -2.761 8.129 -1.197 1.00 93.94 96 SER A C 1
ATOM 752 O O . SER A 1 96 ? -2.192 8.402 -2.260 1.00 93.94 96 SER A O 1
ATOM 754 N N . GLN A 1 97 ? -2.403 7.069 -0.465 1.00 90.75 97 GLN A N 1
ATOM 755 C CA . GLN A 1 97 ? -1.319 6.165 -0.860 1.00 90.75 97 GLN A CA 1
ATOM 756 C C . GLN A 1 97 ? -1.608 5.487 -2.201 1.00 90.75 97 GLN A C 1
ATOM 758 O O . GLN A 1 97 ? -0.728 5.432 -3.063 1.00 90.75 97 GLN A O 1
ATOM 763 N N . ARG A 1 98 ? -2.845 5.022 -2.406 1.00 92.00 98 ARG A N 1
ATOM 764 C CA . ARG A 1 98 ? -3.268 4.411 -3.667 1.00 92.00 98 ARG A CA 1
ATOM 765 C C . ARG A 1 98 ? -3.181 5.398 -4.830 1.00 92.00 98 ARG A C 1
ATOM 767 O O . ARG A 1 98 ? -2.611 5.050 -5.859 1.00 92.00 98 ARG A O 1
ATOM 774 N N . SER A 1 99 ? -3.679 6.622 -4.658 1.00 93.81 99 SER A N 1
ATOM 775 C CA . SER A 1 99 ? -3.589 7.665 -5.686 1.00 93.81 99 SER A CA 1
ATOM 776 C C . SER A 1 99 ? -2.133 7.973 -6.047 1.00 93.81 99 SER A C 1
ATOM 778 O O . SER A 1 99 ? -1.797 8.060 -7.226 1.00 93.81 99 SER A O 1
ATOM 780 N N . SER A 1 100 ? -1.248 8.085 -5.050 1.00 93.50 100 SER A N 1
ATOM 781 C CA . SER A 1 100 ? 0.183 8.319 -5.287 1.00 93.50 100 SER A CA 1
ATOM 782 C C . SER A 1 100 ? 0.850 7.153 -6.024 1.00 93.50 100 SER A C 1
ATOM 784 O O . SER A 1 100 ? 1.684 7.368 -6.905 1.00 93.50 100 SER A O 1
ATOM 786 N N . ALA A 1 101 ? 0.489 5.912 -5.689 1.00 87.94 101 ALA A N 1
ATOM 787 C CA . ALA A 1 101 ? 0.994 4.732 -6.380 1.00 87.94 101 ALA A CA 1
ATOM 788 C C . ALA A 1 101 ? 0.513 4.678 -7.840 1.00 87.94 101 ALA A C 1
ATOM 790 O O . ALA A 1 101 ? 1.310 4.397 -8.734 1.00 87.94 101 ALA A O 1
ATOM 791 N N . GLU A 1 102 ? -0.760 4.993 -8.094 1.00 91.94 102 GLU A N 1
ATOM 792 C CA . GLU A 1 102 ? -1.320 5.056 -9.447 1.00 91.94 102 GLU A CA 1
ATOM 793 C C . GLU A 1 102 ? -0.650 6.150 -10.295 1.00 91.94 102 GLU A C 1
ATOM 795 O O . GLU A 1 102 ? -0.320 5.903 -11.454 1.00 91.94 102 GLU A O 1
ATOM 800 N N . GLU A 1 103 ? -0.375 7.326 -9.724 1.00 93.00 103 GLU A N 1
ATOM 801 C CA . GLU A 1 103 ? 0.348 8.406 -10.410 1.00 93.00 103 GLU A CA 1
ATOM 802 C C . GLU A 1 103 ? 1.780 7.993 -10.778 1.00 93.00 103 GLU A C 1
ATOM 804 O O . GLU A 1 103 ? 2.200 8.150 -11.927 1.00 93.00 103 GLU A O 1
ATOM 809 N N . LYS A 1 104 ? 2.515 7.391 -9.834 1.00 88.50 104 LYS A N 1
ATOM 810 C CA . LYS A 1 104 ? 3.867 6.869 -10.091 1.00 88.50 104 LYS A CA 1
ATOM 811 C C . LYS A 1 104 ? 3.865 5.796 -11.174 1.00 88.50 104 LYS A C 1
ATOM 813 O O . LYS A 1 104 ? 4.766 5.787 -12.009 1.00 88.50 104 LYS A O 1
ATOM 818 N N . ARG A 1 105 ? 2.856 4.918 -11.177 1.00 86.94 105 ARG A N 1
ATOM 819 C CA . ARG A 1 105 ? 2.708 3.878 -12.200 1.00 86.94 105 ARG A CA 1
ATOM 820 C C . ARG A 1 105 ? 2.523 4.492 -13.584 1.00 86.94 105 ARG A C 1
ATOM 822 O O . ARG A 1 105 ? 3.262 4.137 -14.492 1.00 86.94 105 ARG A O 1
ATOM 829 N N . ARG A 1 106 ? 1.615 5.464 -13.722 1.00 92.19 106 ARG A N 1
ATOM 830 C CA . ARG A 1 106 ? 1.387 6.168 -14.996 1.00 92.19 106 ARG A CA 1
ATOM 831 C C . ARG A 1 106 ? 2.637 6.900 -15.481 1.00 92.19 106 ARG A C 1
ATOM 833 O O . ARG A 1 106 ? 2.966 6.833 -16.655 1.00 92.19 106 ARG A O 1
ATOM 840 N N . ALA A 1 107 ? 3.359 7.570 -14.583 1.00 89.94 107 ALA A N 1
ATOM 841 C CA . ALA A 1 107 ? 4.606 8.244 -14.942 1.00 89.94 107 ALA A CA 1
ATOM 842 C C . ALA A 1 107 ? 5.688 7.258 -15.422 1.00 89.94 107 ALA A C 1
ATOM 844 O O . ALA A 1 107 ? 6.463 7.585 -16.317 1.00 89.94 107 ALA A O 1
ATOM 845 N N . ALA A 1 108 ? 5.743 6.058 -14.837 1.00 82.50 108 ALA A N 1
ATOM 846 C CA . ALA A 1 108 ? 6.643 5.001 -15.287 1.00 82.50 108 ALA A CA 1
ATOM 847 C C . ALA A 1 108 ? 6.225 4.425 -16.651 1.00 82.50 108 ALA A C 1
ATOM 849 O O . ALA A 1 108 ? 7.092 4.218 -17.493 1.00 82.50 108 ALA A O 1
ATOM 850 N N . GLU A 1 109 ? 4.922 4.221 -16.882 1.00 86.56 109 GLU A N 1
ATOM 851 C CA . GLU A 1 109 ? 4.370 3.777 -18.172 1.00 86.56 109 GLU A CA 1
ATOM 852 C C . GLU A 1 109 ? 4.744 4.758 -19.298 1.00 86.56 109 GLU A C 1
ATOM 854 O O . GLU A 1 109 ? 5.328 4.340 -20.293 1.00 86.56 109 GLU A O 1
ATOM 859 N N . VAL A 1 110 ? 4.534 6.065 -19.098 1.00 91.62 110 VAL A N 1
ATOM 860 C CA . VAL A 1 110 ? 4.888 7.098 -20.095 1.00 91.62 110 VAL A CA 1
ATOM 861 C C . VAL A 1 110 ? 6.386 7.102 -20.407 1.00 91.62 110 VAL A C 1
ATOM 863 O O . VAL A 1 110 ? 6.774 7.099 -21.570 1.00 91.62 110 VAL A O 1
ATOM 866 N N . ARG A 1 111 ? 7.250 7.058 -19.384 1.00 83.12 111 ARG A N 1
ATOM 867 C CA . ARG A 1 111 ? 8.708 7.027 -19.600 1.00 83.12 111 ARG A CA 1
ATOM 868 C C . ARG A 1 111 ? 9.163 5.786 -20.359 1.00 83.12 111 ARG A C 1
ATOM 870 O O . ARG A 1 111 ? 10.117 5.859 -21.127 1.00 83.12 111 ARG A O 1
ATOM 877 N N . LEU A 1 112 ? 8.512 4.649 -20.116 1.00 82.44 112 LEU A N 1
ATOM 878 C CA . LEU A 1 112 ? 8.813 3.408 -20.820 1.00 82.44 112 LEU A CA 1
ATOM 879 C C . LEU A 1 112 ? 8.447 3.519 -22.305 1.00 82.44 112 LEU A C 1
ATOM 881 O O . LEU A 1 112 ? 9.236 3.098 -23.146 1.00 82.44 112 LEU A O 1
ATOM 885 N N . GLU A 1 113 ? 7.293 4.110 -22.619 1.00 87.50 113 GLU A N 1
ATOM 886 C CA . GLU A 1 113 ? 6.865 4.369 -23.999 1.00 87.50 113 GLU A CA 1
ATOM 887 C C . GLU A 1 113 ? 7.823 5.327 -24.723 1.00 87.50 113 GLU A C 1
ATOM 889 O O . GLU A 1 113 ? 8.253 5.030 -25.837 1.00 87.50 113 GLU A O 1
ATOM 894 N N . GLU A 1 114 ? 8.215 6.432 -24.077 1.00 86.81 114 GLU A N 1
ATOM 895 C CA . GLU A 1 114 ? 9.198 7.387 -24.614 1.00 86.81 114 GLU A CA 1
ATOM 896 C C . GLU A 1 114 ? 10.528 6.692 -24.940 1.00 86.81 114 GLU A C 1
ATOM 898 O O . GLU A 1 114 ? 11.051 6.820 -26.045 1.00 86.81 114 GLU A O 1
ATOM 903 N N . TRP A 1 115 ? 11.047 5.884 -24.015 1.00 81.88 115 TRP A N 1
ATOM 904 C CA . TRP A 1 115 ? 12.287 5.133 -24.225 1.00 81.88 115 TRP A CA 1
ATOM 905 C C . TRP A 1 115 ? 12.175 4.068 -25.314 1.00 81.88 115 TRP A C 1
ATOM 907 O O . TRP A 1 115 ? 13.121 3.854 -26.074 1.00 81.88 115 TRP A O 1
ATOM 917 N N . GLN A 1 116 ? 11.037 3.376 -25.393 1.00 81.88 116 GLN A N 1
ATOM 918 C CA . GLN A 1 116 ? 10.795 2.402 -26.452 1.00 81.88 116 GLN A CA 1
ATOM 919 C C . GLN A 1 116 ? 10.803 3.087 -27.820 1.00 81.88 116 GLN A C 1
ATOM 921 O O . GLN A 1 116 ? 11.384 2.555 -28.766 1.00 81.88 116 GLN A O 1
ATOM 926 N N . HIS A 1 117 ? 10.202 4.273 -27.909 1.00 85.19 117 HIS A N 1
ATOM 927 C CA . HIS A 1 117 ? 10.213 5.073 -29.121 1.00 85.19 117 HIS A CA 1
ATOM 928 C C . HIS A 1 117 ? 11.634 5.511 -29.502 1.00 85.19 117 HIS A C 1
ATOM 930 O O . HIS A 1 117 ? 12.049 5.241 -30.627 1.00 85.19 117 HIS A O 1
ATOM 936 N N . GLU A 1 118 ? 12.412 6.063 -28.562 1.00 80.81 118 GLU A N 1
ATOM 937 C CA . GLU A 1 118 ? 13.820 6.438 -28.790 1.00 80.81 118 GLU A CA 1
ATOM 938 C C . GLU A 1 118 ? 14.666 5.253 -29.291 1.00 80.81 118 GLU A C 1
ATOM 940 O O . GLU A 1 118 ? 15.524 5.406 -30.163 1.00 80.81 118 GLU A O 1
ATOM 945 N N . LEU A 1 119 ? 14.426 4.050 -28.758 1.00 77.44 119 LEU A N 1
ATOM 946 C CA . LEU A 1 119 ? 15.122 2.842 -29.197 1.00 77.44 119 LEU A CA 1
ATOM 947 C C . LEU A 1 119 ? 14.733 2.453 -30.628 1.00 77.44 119 LEU A C 1
ATOM 949 O O . LEU A 1 119 ? 15.614 2.118 -31.420 1.00 77.44 119 LEU A O 1
ATOM 953 N N . CYS A 1 120 ? 13.439 2.492 -30.959 1.00 84.81 120 CYS A N 1
ATOM 954 C CA . CYS A 1 120 ? 12.954 2.225 -32.312 1.00 84.81 120 CYS A CA 1
ATOM 955 C C . CYS A 1 120 ? 13.533 3.224 -33.319 1.00 84.81 120 CYS A C 1
ATOM 957 O O . CYS A 1 120 ? 14.099 2.797 -34.320 1.00 84.81 120 CYS A O 1
ATOM 959 N N . GLU A 1 121 ? 13.491 4.526 -33.022 1.00 83.81 121 GLU A N 1
ATOM 960 C CA . GLU A 1 121 ? 14.087 5.555 -33.882 1.00 83.81 121 GLU A CA 1
ATOM 961 C C . GLU A 1 121 ? 15.597 5.350 -34.061 1.00 83.81 121 GLU A C 1
ATOM 963 O O . GLU A 1 121 ? 16.119 5.476 -35.170 1.00 83.81 121 GLU A O 1
ATOM 968 N N . GLY A 1 122 ? 16.308 4.983 -32.989 1.00 75.75 122 GLY A N 1
ATOM 969 C CA . GLY A 1 122 ? 17.730 4.653 -33.061 1.00 75.75 122 GLY A CA 1
ATOM 970 C C . GLY A 1 122 ? 18.012 3.453 -33.970 1.00 75.75 122 GLY A C 1
ATOM 971 O O . GLY A 1 122 ? 18.943 3.498 -34.776 1.00 75.75 122 GLY A O 1
ATOM 972 N N . LEU A 1 123 ? 17.206 2.392 -33.871 1.00 78.56 123 LEU A N 1
ATOM 973 C CA . LEU A 1 123 ? 17.326 1.199 -34.716 1.00 78.56 123 LEU A CA 1
ATOM 974 C C . LEU A 1 123 ? 16.990 1.491 -36.183 1.00 78.56 123 LEU A C 1
ATOM 976 O O . LEU A 1 123 ? 17.728 1.050 -37.065 1.00 78.56 123 LEU A O 1
ATOM 980 N N . ASP A 1 124 ? 15.935 2.262 -36.442 1.00 79.75 124 ASP A N 1
ATOM 981 C CA . ASP A 1 124 ? 15.534 2.669 -37.792 1.00 79.75 124 ASP A CA 1
ATOM 982 C C . ASP A 1 124 ? 16.593 3.574 -38.435 1.00 79.75 124 ASP A C 1
ATOM 984 O O . ASP A 1 124 ? 16.948 3.387 -39.600 1.00 79.75 124 ASP A O 1
ATOM 988 N N . GLY A 1 125 ? 17.167 4.507 -37.666 1.00 76.19 125 GLY A N 1
ATOM 989 C CA . GLY A 1 125 ? 18.283 5.346 -38.104 1.00 76.19 125 GLY A CA 1
ATOM 990 C C . GLY A 1 125 ? 19.511 4.521 -38.494 1.00 76.19 125 GLY A C 1
ATOM 991 O O . GLY A 1 125 ? 20.094 4.745 -39.554 1.00 76.19 125 GLY A O 1
ATOM 992 N N . LEU A 1 126 ? 19.857 3.508 -37.695 1.00 67.50 126 LEU A N 1
ATOM 993 C CA . LEU A 1 126 ? 20.919 2.552 -38.025 1.00 67.50 126 LEU A CA 1
ATOM 994 C C . LEU A 1 126 ? 20.612 1.739 -39.281 1.00 67.50 126 LEU A C 1
ATOM 996 O O . LEU A 1 126 ? 21.500 1.572 -40.114 1.00 67.50 126 LEU A O 1
ATOM 1000 N N . GLY A 1 127 ? 19.377 1.256 -39.432 1.00 73.44 127 GLY A N 1
ATOM 1001 C CA . GLY A 1 127 ? 18.932 0.561 -40.640 1.00 73.44 127 GLY A CA 1
ATOM 1002 C C . GLY A 1 127 ? 19.104 1.435 -41.881 1.00 73.44 127 GLY A C 1
ATOM 1003 O O . GLY A 1 127 ? 19.738 1.019 -42.852 1.00 73.44 127 GLY A O 1
ATOM 1004 N N . ALA A 1 128 ? 18.650 2.687 -41.806 1.00 74.50 128 ALA A N 1
ATOM 1005 C CA . ALA A 1 128 ? 18.775 3.657 -42.886 1.00 74.50 128 ALA A CA 1
ATOM 1006 C C . ALA A 1 128 ? 20.238 4.008 -43.206 1.00 74.50 128 ALA A C 1
ATOM 1008 O O . ALA A 1 128 ? 20.591 4.136 -44.376 1.00 74.50 128 ALA A O 1
ATOM 1009 N N . GLU A 1 129 ? 21.116 4.147 -42.211 1.00 67.00 129 GLU A N 1
ATOM 1010 C CA . GLU A 1 129 ? 22.547 4.384 -42.444 1.00 67.00 129 GLU A CA 1
ATOM 1011 C C . GLU A 1 129 ? 23.254 3.172 -43.061 1.00 67.00 129 GLU A C 1
ATOM 1013 O O . GLU A 1 129 ? 24.122 3.339 -43.924 1.00 67.00 129 GLU A O 1
ATOM 1018 N N . PHE A 1 130 ? 22.855 1.959 -42.677 1.00 65.88 130 PHE A N 1
ATOM 1019 C CA . PHE A 1 130 ? 23.384 0.723 -43.247 1.00 65.88 130 PHE A CA 1
ATOM 1020 C C . PHE A 1 130 ? 22.957 0.549 -44.712 1.00 65.88 130 PHE A C 1
ATOM 1022 O O . PHE A 1 130 ? 23.784 0.204 -45.557 1.00 65.88 130 PHE A O 1
ATOM 1029 N N . GLU A 1 131 ? 21.697 0.862 -45.031 1.00 67.12 131 GLU A N 1
ATOM 1030 C CA . GLU A 1 131 ? 21.158 0.852 -46.398 1.00 67.12 131 GLU A CA 1
ATOM 1031 C C . GLU A 1 131 ? 21.733 1.985 -47.263 1.00 67.12 131 GLU A C 1
ATOM 1033 O O . GLU A 1 131 ? 22.066 1.780 -48.433 1.00 67.12 131 GLU A O 1
ATOM 1038 N N . ARG A 1 132 ? 21.921 3.181 -46.690 1.00 61.00 132 ARG A N 1
ATOM 1039 C CA . ARG A 1 132 ? 22.522 4.341 -47.374 1.00 61.00 132 ARG A CA 1
ATOM 1040 C C . ARG A 1 132 ? 24.032 4.196 -47.564 1.00 61.00 132 ARG A C 1
ATOM 1042 O O . ARG A 1 132 ? 24.608 4.840 -48.437 1.00 61.00 132 ARG A O 1
ATOM 1049 N N . GLY A 1 133 ? 24.658 3.305 -46.803 1.00 53.47 133 GLY A N 1
ATOM 1050 C CA . GLY A 1 133 ? 25.971 2.738 -47.069 1.00 53.47 133 GLY A CA 1
ATOM 1051 C C . GLY A 1 133 ? 25.981 1.748 -48.240 1.00 53.47 133 GLY A C 1
ATOM 1052 O O . GLY A 1 133 ? 26.825 0.867 -48.264 1.00 53.47 133 GLY A O 1
ATOM 1053 N N . GLY A 1 134 ? 25.092 1.827 -49.228 1.00 52.81 134 GLY A N 1
ATOM 1054 C CA . GLY A 1 134 ? 25.315 1.140 -50.503 1.00 52.81 134 GLY A CA 1
ATOM 1055 C C . GLY A 1 134 ? 26.694 1.508 -51.091 1.00 52.81 134 GLY A C 1
ATOM 1056 O O . GLY A 1 134 ? 27.174 2.621 -50.868 1.00 52.81 134 GLY A O 1
ATOM 1057 N N . PRO A 1 135 ? 27.377 0.599 -51.810 1.00 53.28 135 PRO A N 1
ATOM 1058 C CA . PRO A 1 135 ? 28.773 0.758 -52.244 1.00 53.28 135 PRO A CA 1
ATOM 1059 C C . PRO A 1 135 ? 29.053 1.902 -53.243 1.00 53.28 135 PRO A C 1
ATOM 1061 O O . PRO A 1 135 ? 30.149 1.944 -53.792 1.00 53.28 135 PRO A O 1
ATOM 1064 N N . GLU A 1 136 ? 28.119 2.822 -53.494 1.00 55.25 136 GLU A N 1
ATOM 1065 C CA . GLU A 1 136 ? 28.178 3.696 -54.669 1.00 55.25 136 GLU A CA 1
ATOM 1066 C C . GLU A 1 136 ? 28.724 5.120 -54.457 1.00 55.25 136 GLU A C 1
ATOM 1068 O O . GLU A 1 136 ? 29.108 5.698 -55.465 1.00 55.25 136 GLU A O 1
ATOM 1073 N N . ASP A 1 137 ? 28.835 5.708 -53.247 1.00 51.94 137 ASP A N 1
ATOM 1074 C CA . ASP A 1 137 ? 29.123 7.170 -53.217 1.00 51.94 137 ASP A CA 1
ATOM 1075 C C . ASP A 1 137 ? 29.826 7.795 -51.986 1.00 51.94 137 ASP A C 1
ATOM 1077 O O . ASP A 1 137 ? 29.753 9.003 -51.757 1.00 51.94 137 ASP A O 1
ATOM 1081 N N . ARG A 1 138 ? 30.550 7.026 -51.160 1.00 53.88 138 ARG A N 1
ATOM 1082 C CA . ARG A 1 138 ? 31.436 7.606 -50.123 1.00 53.88 138 ARG A CA 1
ATOM 1083 C C . ARG A 1 138 ? 32.815 6.968 -50.176 1.00 53.88 138 ARG A C 1
ATOM 1085 O O . ARG A 1 138 ? 32.923 5.746 -50.200 1.00 53.88 138 ARG A O 1
ATOM 1092 N N . GLY A 1 139 ? 33.863 7.796 -50.155 1.00 59.25 139 GLY A N 1
ATOM 1093 C CA . GLY A 1 139 ? 35.229 7.323 -49.920 1.00 59.25 139 GLY A CA 1
ATOM 1094 C C . GLY A 1 139 ? 35.283 6.456 -48.659 1.00 59.25 139 GLY A C 1
ATOM 1095 O O . GLY A 1 139 ? 34.559 6.725 -47.697 1.00 59.25 139 GLY A O 1
ATOM 1096 N N . GLN A 1 140 ? 36.104 5.405 -48.702 1.00 58.78 140 GLN A N 1
ATOM 1097 C CA . GLN A 1 140 ? 36.188 4.340 -47.692 1.00 58.78 140 GLN A CA 1
ATOM 1098 C C . GLN A 1 140 ? 36.221 4.888 -46.251 1.00 58.78 140 GLN A C 1
ATOM 1100 O O . GLN A 1 140 ? 35.439 4.448 -45.410 1.00 58.78 140 GLN A O 1
ATOM 1105 N N . ASP A 1 141 ? 37.005 5.943 -46.019 1.00 60.88 141 ASP A N 1
ATOM 1106 C CA . ASP A 1 141 ? 37.231 6.532 -44.693 1.00 60.88 141 ASP A CA 1
ATOM 1107 C C . ASP A 1 141 ? 35.979 7.210 -44.090 1.00 60.88 141 ASP A C 1
ATOM 1109 O O . ASP A 1 141 ? 35.652 7.014 -42.922 1.00 60.88 141 ASP A O 1
ATOM 1113 N N . GLY A 1 142 ? 35.204 7.958 -44.888 1.00 61.09 142 GLY A N 1
ATOM 1114 C CA . GLY A 1 142 ? 34.014 8.680 -44.399 1.00 61.09 142 GLY A CA 1
ATOM 1115 C C . GLY A 1 142 ? 32.790 7.786 -44.156 1.00 61.09 142 GLY A C 1
ATOM 1116 O O . GLY A 1 142 ? 31.814 8.201 -43.525 1.00 61.09 142 GLY A O 1
ATOM 1117 N N . ARG A 1 143 ? 32.816 6.554 -44.677 1.00 65.06 143 ARG A N 1
ATOM 1118 C CA . ARG A 1 143 ? 31.795 5.531 -44.418 1.00 65.06 143 ARG A CA 1
ATOM 1119 C C . ARG A 1 143 ? 32.105 4.749 -43.141 1.00 65.06 143 ARG A C 1
ATOM 1121 O O . ARG A 1 143 ? 31.179 4.435 -42.392 1.00 65.06 143 ARG A O 1
ATOM 1128 N N . GLU A 1 144 ? 33.382 4.487 -42.875 1.00 66.44 144 GLU A N 1
ATOM 1129 C CA . GLU A 1 144 ? 33.829 3.842 -41.638 1.00 66.44 144 GLU A CA 1
ATOM 1130 C C . GLU A 1 144 ? 33.586 4.727 -40.406 1.00 66.44 144 GLU A C 1
ATOM 1132 O O . GLU A 1 144 ? 33.049 4.231 -39.415 1.00 66.44 144 GLU A O 1
ATOM 1137 N N . GLU A 1 145 ? 33.861 6.036 -40.472 1.00 70.44 145 GLU A N 1
ATOM 1138 C CA . GLU A 1 145 ? 33.610 6.954 -39.344 1.00 70.44 145 GLU A CA 1
ATOM 1139 C C . GLU A 1 145 ? 32.121 7.070 -38.978 1.00 70.44 145 GLU A C 1
ATOM 1141 O O . GLU A 1 145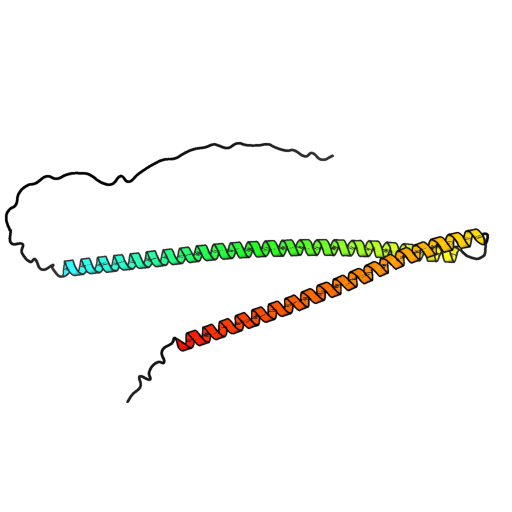 ? 31.763 6.999 -37.799 1.00 70.44 145 GLU A O 1
ATOM 1146 N N . ALA A 1 146 ? 31.234 7.200 -39.972 1.00 67.31 146 ALA A N 1
ATOM 1147 C CA . ALA A 1 146 ? 29.789 7.275 -39.738 1.00 67.31 146 ALA A CA 1
ATOM 1148 C C . ALA A 1 146 ? 29.245 5.965 -39.142 1.00 67.31 146 ALA A C 1
ATOM 1150 O O . ALA A 1 146 ? 28.527 5.984 -38.143 1.00 67.31 146 ALA A O 1
ATOM 1151 N N . SER A 1 147 ? 29.664 4.818 -39.690 1.00 70.44 147 SER A N 1
ATOM 1152 C CA . SER A 1 147 ? 29.290 3.507 -39.154 1.00 70.44 147 SER A CA 1
ATOM 1153 C C . SER A 1 147 ? 29.813 3.292 -37.730 1.00 70.44 147 SER A C 1
ATOM 1155 O O . SER A 1 147 ? 29.115 2.689 -36.911 1.00 70.44 147 SER A O 1
ATOM 1157 N N . ALA A 1 148 ? 31.018 3.772 -37.415 1.00 76.81 148 ALA A N 1
ATOM 1158 C CA . ALA A 1 148 ? 31.589 3.673 -36.077 1.00 76.81 148 ALA A CA 1
ATOM 1159 C C . ALA A 1 148 ? 30.806 4.516 -35.057 1.00 76.81 148 ALA A C 1
ATOM 1161 O O . ALA A 1 148 ? 30.498 4.018 -33.970 1.00 76.81 148 ALA A O 1
ATOM 1162 N N . ALA A 1 149 ? 30.426 5.749 -35.415 1.00 73.56 149 ALA A N 1
ATOM 1163 C CA . ALA A 1 149 ? 29.610 6.619 -34.568 1.00 73.56 149 ALA A CA 1
ATOM 1164 C C . ALA A 1 149 ? 28.215 6.020 -34.299 1.00 73.56 149 ALA A C 1
ATOM 1166 O O . ALA A 1 149 ? 27.762 5.993 -33.152 1.00 73.56 149 ALA A O 1
ATOM 1167 N N . ALA A 1 150 ? 27.573 5.458 -35.325 1.00 70.38 150 ALA A N 1
ATOM 1168 C CA . ALA A 1 150 ? 26.274 4.797 -35.209 1.00 70.38 150 ALA A CA 1
ATOM 1169 C C . ALA A 1 150 ? 26.322 3.553 -34.307 1.00 70.38 150 ALA A C 1
ATOM 1171 O O . ALA A 1 150 ? 25.506 3.393 -33.397 1.00 70.38 150 ALA A O 1
ATOM 1172 N N . LEU A 1 151 ? 27.332 2.694 -34.494 1.00 76.50 151 LEU A N 1
ATOM 1173 C CA . LEU A 1 151 ? 27.561 1.523 -33.641 1.00 76.50 151 LEU A CA 1
ATOM 1174 C C . LEU A 1 151 ? 27.852 1.915 -32.188 1.00 76.50 151 LEU A C 1
ATOM 1176 O O . LEU A 1 151 ? 27.448 1.206 -31.264 1.00 76.50 151 LEU A O 1
ATOM 1180 N N . GLN A 1 152 ? 28.552 3.029 -31.967 1.00 78.62 152 GLN A N 1
ATOM 1181 C CA . GLN A 1 152 ? 28.802 3.551 -30.627 1.00 78.62 152 GLN A CA 1
ATOM 1182 C C . GLN A 1 152 ? 27.508 4.057 -29.971 1.00 78.62 152 GLN A C 1
ATOM 1184 O O . GLN A 1 152 ? 27.267 3.740 -28.804 1.00 78.62 152 GLN A O 1
ATOM 1189 N N . GLY A 1 153 ? 26.655 4.762 -30.720 1.00 73.62 153 GLY A N 1
ATOM 1190 C CA . GLY A 1 153 ? 25.315 5.159 -30.279 1.00 73.62 153 GLY A CA 1
ATOM 1191 C C . GLY A 1 153 ? 24.450 3.955 -29.896 1.00 73.62 153 GLY A C 1
ATOM 1192 O O . GLY A 1 153 ? 23.891 3.926 -28.800 1.00 73.62 153 GLY A O 1
ATOM 1193 N N . LEU A 1 154 ? 24.436 2.908 -30.730 1.00 73.19 154 LEU A N 1
ATOM 1194 C CA . LEU A 1 154 ? 23.710 1.667 -30.441 1.00 73.19 154 LEU A CA 1
ATOM 1195 C C . LEU A 1 154 ? 24.210 0.987 -29.170 1.00 73.19 154 LEU A C 1
ATOM 1197 O O . LEU A 1 154 ? 23.409 0.580 -28.335 1.00 73.19 154 LEU A O 1
ATOM 1201 N N . LYS A 1 155 ? 25.533 0.866 -29.008 1.00 79.62 155 LYS A N 1
ATOM 1202 C CA . LYS A 1 155 ? 26.134 0.273 -27.805 1.00 79.62 155 LYS A CA 1
ATOM 1203 C C . LYS A 1 155 ? 25.761 1.056 -26.550 1.00 79.62 155 LYS A C 1
ATOM 1205 O O . LYS A 1 155 ? 25.483 0.438 -25.527 1.00 79.62 155 LYS A O 1
ATOM 1210 N N . ALA A 1 156 ? 25.725 2.386 -26.626 1.00 76.38 156 ALA A N 1
ATOM 1211 C CA . ALA A 1 156 ? 25.304 3.224 -25.509 1.00 76.38 156 ALA A CA 1
ATOM 1212 C C . ALA A 1 156 ? 23.821 3.004 -25.161 1.00 76.38 156 ALA A C 1
ATOM 1214 O O . ALA A 1 156 ? 23.494 2.811 -23.991 1.00 76.38 156 ALA A O 1
ATOM 1215 N N . SER A 1 157 ? 22.931 2.973 -26.156 1.00 70.56 157 SER A N 1
ATOM 1216 C CA . SER A 1 157 ? 21.502 2.708 -25.939 1.00 70.56 157 SER A CA 1
ATOM 1217 C C . SER A 1 157 ? 21.242 1.285 -25.433 1.00 70.56 157 SER A C 1
ATOM 1219 O O . SER A 1 157 ? 20.498 1.102 -24.474 1.00 70.56 157 SER A O 1
ATOM 1221 N N . ALA A 1 158 ? 21.916 0.277 -25.994 1.00 76.38 158 ALA A N 1
ATOM 1222 C CA . ALA A 1 158 ? 21.843 -1.107 -25.526 1.00 76.38 158 ALA A CA 1
ATOM 1223 C C . ALA A 1 158 ? 22.365 -1.259 -24.087 1.00 76.38 158 ALA A C 1
ATOM 1225 O O . ALA A 1 158 ? 21.752 -1.963 -23.286 1.00 76.38 158 ALA A O 1
ATOM 1226 N N . GLY A 1 159 ? 23.447 -0.554 -23.735 1.00 80.38 159 GLY A N 1
ATOM 1227 C CA . GLY A 1 159 ? 23.962 -0.493 -22.366 1.00 80.38 159 GLY A CA 1
ATOM 1228 C C . GLY A 1 159 ? 22.931 0.069 -21.385 1.00 80.38 159 GLY A C 1
ATOM 1229 O O . GLY A 1 159 ? 22.668 -0.550 -20.359 1.00 80.38 159 GLY A O 1
ATOM 1230 N N . LYS A 1 160 ? 22.256 1.171 -21.741 1.00 75.19 160 LYS A N 1
ATOM 1231 C CA . LYS A 1 160 ? 21.164 1.741 -20.929 1.00 75.19 160 LYS A CA 1
ATOM 1232 C C . LYS A 1 160 ? 19.990 0.771 -20.754 1.00 75.19 160 LYS A C 1
ATOM 1234 O O . LYS A 1 160 ? 19.434 0.681 -19.662 1.00 75.19 160 LYS A O 1
ATOM 1239 N N . VAL A 1 161 ? 19.613 0.035 -21.806 1.00 75.06 161 VAL A N 1
ATOM 1240 C CA . VAL A 1 161 ? 18.562 -0.999 -21.727 1.00 75.06 161 VAL A CA 1
ATOM 1241 C C . VAL A 1 161 ? 18.978 -2.105 -20.764 1.00 75.06 161 VAL A C 1
ATOM 1243 O O . VAL A 1 161 ? 18.187 -2.502 -19.912 1.00 75.06 161 VAL A O 1
ATOM 1246 N N . GLN A 1 162 ? 20.221 -2.576 -20.858 1.00 81.19 162 GLN A N 1
ATOM 1247 C CA . GLN A 1 162 ? 20.732 -3.599 -19.955 1.00 81.19 162 GLN A CA 1
ATOM 1248 C C . GLN A 1 162 ? 20.738 -3.115 -18.496 1.00 81.19 162 GLN A C 1
ATOM 1250 O O . GLN A 1 162 ? 20.210 -3.813 -17.632 1.00 81.19 162 GLN A O 1
ATOM 1255 N N . GLU A 1 163 ? 21.241 -1.908 -18.223 1.00 83.06 163 GLU A N 1
ATOM 1256 C CA . GLU A 1 163 ? 21.218 -1.307 -16.881 1.00 83.06 163 GLU A CA 1
ATOM 1257 C C . GLU A 1 163 ? 19.788 -1.190 -16.329 1.00 83.06 163 GLU A C 1
ATOM 1259 O O . GLU A 1 163 ? 19.533 -1.500 -15.162 1.00 83.06 163 GLU A O 1
ATOM 1264 N N . HIS A 1 164 ? 18.825 -0.795 -17.167 1.00 75.12 164 HIS A N 1
ATOM 1265 C CA . HIS A 1 164 ? 17.422 -0.716 -16.767 1.00 75.12 164 HIS A CA 1
ATOM 1266 C C . HIS A 1 164 ? 16.829 -2.102 -16.483 1.00 75.12 164 HIS A C 1
ATOM 1268 O O . HIS A 1 164 ? 16.101 -2.266 -15.500 1.00 75.12 164 HIS A O 1
ATOM 1274 N N . LEU A 1 165 ? 17.117 -3.108 -17.314 1.00 79.19 165 LEU A N 1
ATOM 1275 C CA . LEU A 1 165 ? 16.661 -4.484 -17.098 1.00 79.19 165 LEU A CA 1
ATOM 1276 C C . LEU A 1 165 ? 17.229 -5.055 -15.798 1.00 79.19 165 LEU A C 1
ATOM 1278 O O . LEU A 1 165 ? 16.489 -5.662 -15.025 1.00 79.19 165 LEU A O 1
ATOM 1282 N N . GLU A 1 166 ? 18.507 -4.813 -15.516 1.00 89.81 166 GLU A N 1
ATOM 1283 C CA . GLU A 1 166 ? 19.153 -5.222 -14.268 1.00 89.81 166 GLU A CA 1
ATOM 1284 C C . GLU A 1 166 ? 18.552 -4.497 -13.056 1.00 89.81 166 GLU A C 1
ATOM 1286 O O . GLU A 1 166 ? 18.216 -5.135 -12.056 1.00 89.81 166 GLU A O 1
ATOM 1291 N N . SER A 1 167 ? 18.329 -3.184 -13.161 1.00 82.44 167 SER A N 1
ATOM 1292 C CA . SER A 1 167 ? 17.652 -2.385 -12.132 1.00 82.44 167 SER A CA 1
ATOM 1293 C C . SER A 1 167 ? 16.219 -2.871 -11.874 1.00 82.44 167 SER A C 1
ATOM 1295 O O . SER A 1 167 ? 15.817 -3.057 -10.725 1.00 82.44 167 SER A O 1
ATOM 1297 N N . SER A 1 168 ? 15.463 -3.164 -12.935 1.00 77.12 168 SER A N 1
ATOM 1298 C CA . SER A 1 168 ? 14.077 -3.651 -12.852 1.00 77.12 168 SER A CA 1
ATOM 1299 C C . SER A 1 168 ? 14.009 -5.047 -12.254 1.00 77.12 168 SER A C 1
ATOM 1301 O O . SER A 1 168 ? 13.158 -5.325 -11.410 1.00 77.12 168 SER A O 1
ATOM 1303 N N . ARG A 1 169 ? 14.935 -5.921 -12.657 1.00 87.88 169 ARG A N 1
ATOM 1304 C CA . ARG A 1 169 ? 15.089 -7.252 -12.080 1.00 87.88 169 ARG A CA 1
ATOM 1305 C C . ARG A 1 169 ? 15.368 -7.152 -10.585 1.00 87.88 169 ARG A C 1
ATOM 1307 O O . ARG A 1 169 ? 14.673 -7.793 -9.806 1.00 87.88 169 ARG A O 1
ATOM 1314 N N . LYS A 1 170 ? 16.330 -6.318 -10.185 1.00 92.50 170 LYS A N 1
ATOM 1315 C CA . LYS A 1 170 ? 16.667 -6.105 -8.774 1.00 92.50 170 LYS A CA 1
ATOM 1316 C C . LYS A 1 170 ? 15.477 -5.566 -7.984 1.00 92.50 170 LYS A C 1
ATOM 1318 O O . LYS A 1 170 ? 15.180 -6.079 -6.913 1.00 92.50 170 LYS A O 1
ATOM 1323 N N . TRP A 1 171 ? 14.763 -4.584 -8.531 1.00 90.19 171 TRP A N 1
ATOM 1324 C CA . TRP A 1 171 ? 13.546 -4.060 -7.916 1.00 90.19 171 TRP A CA 1
ATOM 1325 C C . TRP A 1 171 ? 12.481 -5.150 -7.737 1.00 90.19 171 TRP A C 1
ATOM 1327 O O . TRP A 1 171 ? 11.902 -5.262 -6.661 1.00 90.19 171 TRP A O 1
ATOM 1337 N N . CYS A 1 172 ? 12.262 -5.993 -8.750 1.00 87.44 172 CYS A N 1
ATOM 1338 C CA . CYS A 1 172 ? 11.318 -7.107 -8.671 1.00 87.44 172 CYS A CA 1
ATOM 1339 C C . CYS A 1 172 ? 11.738 -8.152 -7.625 1.00 87.44 172 CYS A C 1
ATOM 1341 O O . CYS A 1 172 ? 10.890 -8.656 -6.891 1.00 87.44 172 CYS A O 1
ATOM 1343 N N . GLU A 1 173 ? 13.029 -8.483 -7.545 1.00 92.12 173 GLU A N 1
ATOM 1344 C CA . GLU A 1 173 ? 13.574 -9.409 -6.545 1.00 92.12 173 GLU A CA 1
ATOM 1345 C C . GLU A 1 173 ? 13.426 -8.847 -5.118 1.00 92.12 173 GLU A C 1
ATOM 1347 O O . GLU A 1 173 ? 13.019 -9.575 -4.207 1.00 92.12 173 GLU A O 1
ATOM 1352 N N . ASP A 1 174 ? 13.693 -7.552 -4.926 1.00 93.50 174 ASP A N 1
ATOM 1353 C CA . ASP A 1 174 ? 13.531 -6.860 -3.643 1.00 93.50 174 ASP A CA 1
ATOM 1354 C C . ASP A 1 174 ? 12.055 -6.779 -3.225 1.00 93.50 174 ASP A C 1
ATOM 1356 O O . ASP A 1 174 ? 11.716 -7.040 -2.069 1.00 93.50 174 ASP A O 1
ATOM 1360 N N . GLU A 1 175 ? 11.159 -6.455 -4.158 1.00 89.69 175 GLU A N 1
ATOM 1361 C CA . GLU A 1 175 ? 9.724 -6.363 -3.887 1.00 89.69 175 GLU A CA 1
ATOM 1362 C C . GLU A 1 175 ? 9.115 -7.741 -3.600 1.00 89.69 175 GLU A C 1
ATOM 1364 O O . GLU A 1 175 ? 8.332 -7.896 -2.661 1.00 89.69 175 GLU A O 1
ATOM 1369 N N . HIS A 1 176 ? 9.539 -8.773 -4.335 1.00 91.44 176 HIS A N 1
ATOM 1370 C CA . HIS A 1 176 ? 9.160 -10.151 -4.042 1.00 91.44 176 HIS A CA 1
ATOM 1371 C C . HIS A 1 176 ? 9.607 -10.570 -2.635 1.00 91.44 176 HIS A C 1
ATOM 1373 O O . HIS A 1 176 ? 8.821 -11.168 -1.900 1.00 91.44 176 HIS A O 1
ATOM 1379 N N . ARG A 1 177 ? 10.832 -10.212 -2.222 1.00 94.94 177 ARG A N 1
ATOM 1380 C CA . ARG A 1 177 ? 11.323 -10.487 -0.863 1.00 94.94 177 ARG A CA 1
ATOM 1381 C C . ARG A 1 177 ? 10.453 -9.815 0.197 1.00 94.94 177 ARG A C 1
ATOM 1383 O O . ARG A 1 177 ? 9.995 -10.497 1.106 1.00 94.94 177 ARG A O 1
ATOM 1390 N N . ARG A 1 178 ? 10.144 -8.525 0.032 1.00 94.06 178 ARG A N 1
ATOM 1391 C CA . ARG A 1 178 ? 9.247 -7.798 0.950 1.00 94.06 178 ARG A CA 1
ATOM 1392 C C . ARG A 1 178 ? 7.870 -8.440 1.046 1.00 94.06 178 ARG A C 1
ATOM 1394 O O . ARG A 1 178 ? 7.321 -8.539 2.138 1.00 94.06 178 ARG A O 1
ATOM 1401 N N . TYR A 1 179 ? 7.308 -8.873 -0.082 1.00 93.50 179 TYR A N 1
ATOM 1402 C CA . TYR A 1 179 ? 6.021 -9.561 -0.092 1.00 93.50 179 TYR A CA 1
ATOM 1403 C C . TYR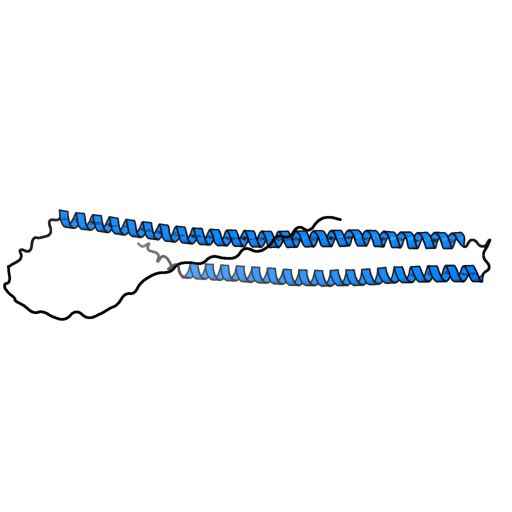 A 1 179 ? 6.076 -10.872 0.699 1.00 93.50 179 TYR A C 1
ATOM 1405 O O . TYR A 1 179 ? 5.172 -11.155 1.486 1.00 93.50 179 TYR A O 1
ATOM 1413 N N . MET A 1 180 ? 7.143 -11.656 0.521 1.00 95.69 180 MET A N 1
ATOM 1414 C CA . MET A 1 180 ? 7.343 -12.893 1.273 1.00 95.69 180 MET A CA 1
ATOM 1415 C C . MET A 1 180 ? 7.469 -12.606 2.773 1.00 95.69 180 MET A C 1
ATOM 1417 O O . MET A 1 180 ? 6.727 -13.209 3.549 1.00 95.69 180 MET A O 1
ATOM 1421 N N . ASP A 1 181 ? 8.289 -11.632 3.172 1.00 95.75 181 ASP A N 1
ATOM 1422 C CA . ASP A 1 181 ? 8.440 -11.221 4.574 1.00 95.75 181 ASP A CA 1
ATOM 1423 C C . ASP A 1 181 ? 7.083 -10.806 5.171 1.00 95.75 181 ASP A C 1
ATOM 1425 O O . ASP A 1 181 ? 6.629 -11.380 6.164 1.00 95.75 181 ASP A O 1
ATOM 1429 N N . PHE A 1 182 ? 6.347 -9.924 4.489 1.00 93.56 182 PHE A N 1
ATOM 1430 C CA . PHE A 1 182 ? 5.018 -9.491 4.921 1.00 93.56 182 PHE A CA 1
ATOM 1431 C C . PHE A 1 182 ? 4.025 -10.657 5.040 1.00 93.56 182 PHE A C 1
ATOM 1433 O O . PHE A 1 182 ? 3.250 -10.733 5.995 1.00 93.56 182 PHE A O 1
ATOM 1440 N N . SER A 1 183 ? 4.047 -11.604 4.098 1.00 93.88 183 SER A N 1
ATOM 1441 C CA . SER A 1 183 ? 3.172 -12.780 4.148 1.00 93.88 183 SER A CA 1
ATOM 1442 C C . SER A 1 183 ? 3.447 -13.649 5.381 1.00 93.88 183 SER A C 1
ATOM 1444 O O . SER A 1 183 ? 2.503 -14.145 6.006 1.00 93.88 183 SER A O 1
ATOM 1446 N N . THR A 1 184 ? 4.719 -13.774 5.779 1.00 95.38 184 THR A N 1
ATOM 1447 C CA . THR A 1 184 ? 5.115 -14.515 6.983 1.00 95.38 184 THR A CA 1
ATOM 1448 C C . THR A 1 184 ? 4.721 -13.785 8.263 1.00 95.38 184 THR A C 1
ATOM 1450 O O . THR A 1 184 ? 4.217 -14.420 9.192 1.00 95.38 184 THR A O 1
ATOM 1453 N N . GLU A 1 185 ? 4.844 -12.456 8.306 1.00 95.62 185 GLU A N 1
ATOM 1454 C CA . GLU A 1 185 ? 4.381 -11.646 9.437 1.00 95.62 185 GLU A CA 1
ATOM 1455 C C . GLU A 1 185 ? 2.864 -11.772 9.618 1.00 95.62 185 GLU A C 1
ATOM 1457 O O . GLU A 1 185 ? 2.388 -12.059 10.717 1.00 95.62 185 GLU A O 1
ATOM 1462 N N . VAL A 1 186 ? 2.092 -11.653 8.532 1.00 95.69 186 VAL A N 1
ATOM 1463 C CA . VAL A 1 186 ? 0.631 -11.814 8.566 1.00 95.69 186 VAL A CA 1
ATOM 1464 C C . VAL A 1 186 ? 0.235 -13.218 9.024 1.00 95.69 186 VAL A C 1
ATOM 1466 O O . VAL A 1 186 ? -0.699 -13.359 9.818 1.00 95.69 186 VAL A O 1
ATOM 1469 N N . ALA A 1 187 ? 0.920 -14.260 8.545 1.00 95.25 187 ALA A N 1
ATOM 1470 C CA . ALA A 1 187 ? 0.680 -15.629 8.995 1.00 95.25 187 ALA A CA 1
ATOM 1471 C C . ALA A 1 187 ? 0.954 -15.781 10.501 1.00 95.25 187 ALA A C 1
ATOM 1473 O O . ALA A 1 187 ? 0.115 -16.323 11.221 1.00 95.25 187 ALA A O 1
ATOM 1474 N N . THR A 1 188 ? 2.065 -15.218 10.981 1.00 96.50 188 THR A N 1
ATOM 1475 C CA . THR A 1 188 ? 2.465 -15.247 12.396 1.00 96.50 188 THR A CA 1
ATOM 1476 C C . THR A 1 188 ? 1.448 -14.531 13.281 1.00 96.50 188 THR A C 1
ATOM 1478 O O . THR A 1 188 ? 0.982 -15.086 14.276 1.00 96.50 188 THR A O 1
ATOM 1481 N N . VAL A 1 189 ? 1.026 -13.322 12.901 1.00 96.38 189 VAL A N 1
ATOM 1482 C CA . VAL A 1 189 ? 0.020 -12.555 13.650 1.00 96.38 189 VAL A CA 1
ATOM 1483 C C . VAL A 1 189 ? -1.311 -13.306 13.703 1.00 96.38 189 VAL A C 1
ATOM 1485 O O . VAL A 1 189 ? -1.942 -13.370 14.760 1.00 96.38 189 VAL A O 1
ATOM 1488 N N . LYS A 1 190 ? -1.735 -13.927 12.594 1.00 96.44 190 LYS A N 1
ATOM 1489 C CA . LYS A 1 190 ? -2.951 -14.754 12.566 1.00 96.44 190 LYS A CA 1
ATOM 1490 C C . LYS A 1 190 ? -2.844 -15.970 13.480 1.00 96.44 190 LYS A C 1
ATOM 1492 O O . LYS A 1 190 ? -3.818 -16.285 14.167 1.00 96.44 190 LYS A O 1
ATOM 1497 N N . GLU A 1 191 ? -1.698 -16.646 13.501 1.00 97.56 191 GLU A N 1
ATOM 1498 C CA . GLU A 1 191 ? -1.461 -17.779 14.396 1.00 97.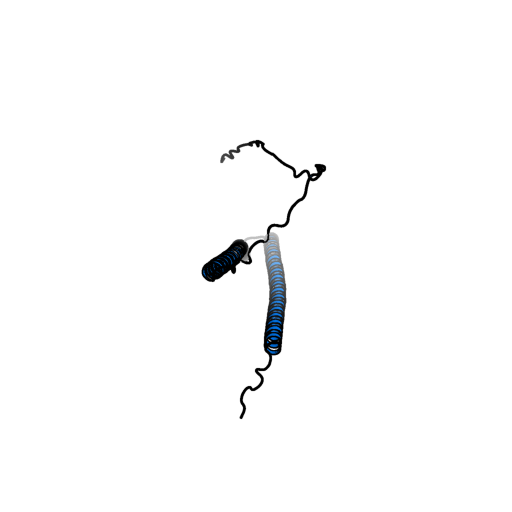56 191 GLU A CA 1
ATOM 1499 C C . GLU A 1 191 ? -1.527 -17.342 15.864 1.00 97.56 191 GLU A C 1
ATOM 1501 O O . GLU A 1 191 ? -2.265 -17.946 16.647 1.00 97.56 191 GLU A O 1
ATOM 1506 N N . MET A 1 192 ? -0.832 -16.257 16.218 1.00 97.19 192 MET A N 1
ATOM 1507 C CA . MET A 1 192 ? -0.831 -15.697 17.570 1.00 97.19 192 MET A CA 1
ATOM 1508 C C . MET A 1 192 ? -2.236 -15.300 18.021 1.00 97.19 192 MET A C 1
ATOM 1510 O O . MET A 1 192 ? -2.676 -15.739 19.081 1.00 97.19 192 MET A O 1
ATOM 1514 N N . ALA A 1 193 ? -2.976 -14.558 17.194 1.00 95.38 193 ALA A N 1
ATOM 1515 C CA . ALA A 1 193 ? -4.348 -14.162 17.502 1.00 95.38 193 ALA A CA 1
ATOM 1516 C C . ALA A 1 193 ? -5.273 -15.381 17.663 1.00 95.38 193 ALA A C 1
ATOM 1518 O O . ALA A 1 193 ? -6.107 -15.431 18.567 1.00 95.38 193 ALA A O 1
ATOM 1519 N N . SER A 1 194 ? -5.102 -16.404 16.818 1.00 96.38 194 SER A N 1
ATOM 1520 C CA . SER A 1 194 ? -5.881 -17.647 16.903 1.00 96.38 194 SER A CA 1
ATOM 1521 C C . SER A 1 194 ? -5.539 -18.463 18.149 1.00 96.38 194 SER A C 1
ATOM 1523 O O . SER A 1 194 ? -6.403 -19.139 18.709 1.00 96.38 194 SER A O 1
ATOM 1525 N N . ARG A 1 195 ? -4.275 -18.444 18.579 1.00 96.62 195 ARG A N 1
ATOM 1526 C CA . ARG A 1 195 ? -3.827 -19.087 19.813 1.00 96.62 195 ARG A CA 1
ATOM 1527 C C . ARG A 1 195 ? -4.367 -18.356 21.037 1.00 96.62 195 ARG A C 1
ATOM 1529 O O . ARG A 1 195 ? -4.986 -18.998 21.876 1.00 96.62 195 ARG A O 1
ATOM 1536 N N . GLU A 1 196 ? -4.222 -17.038 21.092 1.00 96.75 196 GLU A N 1
ATOM 1537 C CA . GLU A 1 196 ? -4.749 -16.207 22.176 1.00 96.75 196 GLU A CA 1
ATOM 1538 C C . GLU A 1 196 ? -6.271 -16.366 22.314 1.00 96.75 196 GLU A C 1
ATOM 1540 O O . GLU A 1 196 ? -6.791 -16.519 23.419 1.00 96.75 196 GLU A O 1
ATOM 1545 N N . LEU A 1 197 ? -7.001 -16.401 21.194 1.00 96.25 197 LEU A N 1
ATOM 1546 C CA . LEU A 1 197 ? -8.443 -16.641 21.207 1.00 96.25 197 LEU A CA 1
ATOM 1547 C C . LEU A 1 197 ? -8.792 -18.014 21.799 1.00 96.25 197 LEU A C 1
ATOM 1549 O O . LEU A 1 197 ? -9.719 -18.106 22.606 1.00 96.25 197 LEU A O 1
ATOM 1553 N N . ARG A 1 198 ? -8.058 -19.072 21.428 1.00 96.50 198 ARG A N 1
ATOM 1554 C CA . ARG A 1 198 ? -8.246 -20.416 22.000 1.00 96.50 198 ARG A CA 1
ATOM 1555 C C . ARG A 1 198 ? -7.946 -20.439 23.496 1.00 96.50 198 ARG A C 1
ATOM 1557 O O . ARG A 1 198 ? -8.774 -20.931 24.254 1.00 96.50 198 ARG A O 1
ATOM 1564 N N . GLU A 1 199 ? -6.841 -19.834 23.925 1.00 95.62 199 GLU A N 1
ATOM 1565 C CA . GLU A 1 199 ? -6.467 -19.731 25.342 1.00 95.62 199 GLU A CA 1
ATOM 1566 C C . GLU A 1 199 ? -7.544 -18.986 26.154 1.00 95.62 199 GLU A C 1
ATOM 1568 O O . GLU A 1 199 ? -7.941 -19.439 27.229 1.00 95.62 199 GLU A O 1
ATOM 1573 N N . ARG A 1 200 ? -8.114 -17.900 25.611 1.00 94.12 200 ARG A N 1
ATOM 1574 C CA . ARG A 1 200 ? -9.240 -17.180 26.235 1.00 94.12 200 ARG A CA 1
ATOM 1575 C C . ARG A 1 200 ? -10.513 -18.024 26.317 1.00 94.12 200 ARG A C 1
ATOM 1577 O O . ARG A 1 200 ? -11.201 -17.991 27.338 1.00 94.12 200 ARG A O 1
ATOM 1584 N N . GLN A 1 201 ? -10.837 -18.783 25.270 1.00 93.62 201 GLN A N 1
ATOM 1585 C CA . GLN A 1 201 ? -11.994 -19.686 25.273 1.00 93.62 201 GLN A CA 1
ATOM 1586 C C . GLN A 1 201 ? -11.824 -20.828 26.283 1.00 93.62 201 GLN A C 1
ATOM 1588 O O . GLN A 1 201 ? -12.770 -21.168 26.993 1.00 93.62 201 GLN A O 1
ATOM 1593 N N . GLU A 1 202 ? -10.628 -21.405 26.379 1.00 92.94 202 GLU A N 1
ATOM 1594 C CA . GLU A 1 202 ? -10.301 -22.448 27.353 1.00 92.94 202 GLU A CA 1
ATOM 1595 C C . GLU A 1 202 ? -10.354 -21.915 28.788 1.00 92.94 202 GLU A C 1
ATOM 1597 O O . GLU A 1 202 ? -10.989 -22.537 29.641 1.00 92.94 202 GLU A O 1
ATOM 1602 N N . ALA A 1 203 ? -9.785 -20.734 29.045 1.00 91.56 203 ALA A N 1
ATOM 1603 C CA . ALA A 1 203 ? -9.865 -20.076 30.347 1.00 91.56 203 ALA A CA 1
ATOM 1604 C C . ALA A 1 203 ? -11.321 -19.783 30.750 1.00 91.56 203 ALA A C 1
ATOM 1606 O O . ALA A 1 203 ? -11.719 -20.057 31.881 1.00 91.56 203 ALA A O 1
ATOM 1607 N N . SER A 1 204 ? -12.143 -19.297 29.813 1.00 88.38 204 SER A N 1
ATOM 1608 C CA . SER A 1 204 ? -13.570 -19.053 30.053 1.00 88.38 204 SER A CA 1
ATOM 1609 C C . SER A 1 204 ? -14.330 -20.341 30.400 1.00 88.38 204 SER A C 1
ATOM 1611 O O . SER A 1 204 ? -15.144 -20.342 31.324 1.00 88.38 204 SER A O 1
ATOM 1613 N N . ARG A 1 205 ? -14.023 -21.464 29.732 1.00 88.00 205 ARG A N 1
ATOM 1614 C CA . ARG A 1 205 ? -14.616 -22.777 30.048 1.00 88.00 205 ARG A CA 1
ATOM 1615 C C . ARG A 1 205 ? -14.235 -23.283 31.439 1.00 88.00 205 ARG A C 1
ATOM 1617 O O . ARG A 1 205 ? -15.063 -23.916 32.081 1.00 88.00 205 ARG A O 1
ATOM 1624 N N . GLN A 1 206 ? -13.017 -23.007 31.905 1.00 83.50 206 GLN A N 1
ATOM 1625 C CA . GLN A 1 206 ? -12.550 -23.427 33.233 1.00 83.50 206 GLN A CA 1
ATOM 1626 C C . GLN A 1 206 ? -13.129 -22.580 34.379 1.00 83.50 206 GLN A C 1
ATOM 1628 O O . GLN A 1 206 ? -13.195 -23.055 35.510 1.00 83.50 206 GLN A O 1
ATOM 1633 N N . GLN A 1 207 ? -13.564 -21.345 34.105 1.00 73.12 207 GLN A N 1
ATOM 1634 C CA . GLN A 1 207 ? -14.193 -20.465 35.101 1.00 73.12 207 GLN A CA 1
ATOM 1635 C C . GLN A 1 207 ? -15.692 -20.724 35.302 1.00 73.12 207 GLN A C 1
ATOM 1637 O O . GLN A 1 207 ? -16.264 -20.245 36.279 1.00 73.12 207 GLN A O 1
ATOM 1642 N N . LEU A 1 208 ? -16.339 -21.488 34.416 1.00 64.56 208 LEU A N 1
ATOM 1643 C CA . LEU A 1 208 ? -17.696 -21.973 34.647 1.00 64.56 208 LEU A CA 1
ATOM 1644 C C . LEU A 1 208 ? -17.624 -23.123 35.666 1.00 64.56 208 LEU A C 1
ATOM 1646 O O . LEU A 1 208 ? -17.093 -24.185 35.329 1.00 64.56 208 LEU A O 1
ATOM 1650 N N . PRO A 1 209 ? -18.128 -22.959 36.907 1.00 62.47 209 PRO A N 1
ATOM 1651 C CA . PRO A 1 209 ? -18.194 -24.072 37.839 1.00 62.47 209 PRO A CA 1
ATOM 1652 C C . PRO A 1 209 ? -19.006 -25.180 37.179 1.00 62.47 209 PRO A C 1
ATOM 1654 O O . PRO A 1 209 ? -20.096 -24.928 36.661 1.00 62.47 209 PRO A O 1
ATOM 1657 N N . HIS A 1 210 ? -18.466 -26.403 37.183 1.00 58.28 210 HIS A N 1
ATOM 1658 C CA . HIS A 1 210 ? -19.222 -27.585 36.790 1.00 58.28 210 HIS A CA 1
ATOM 1659 C C . HIS A 1 210 ? -20.596 -27.489 37.462 1.00 58.28 210 HIS A C 1
ATOM 1661 O O . HIS A 1 210 ? -20.628 -27.382 38.696 1.00 58.28 210 HIS A O 1
ATOM 1667 N N . PRO A 1 211 ? -21.720 -27.500 36.716 1.00 60.97 211 PRO A N 1
ATOM 1668 C CA . PRO A 1 211 ? -23.005 -27.705 37.345 1.00 60.97 211 PRO A CA 1
ATOM 1669 C C . PRO A 1 211 ? -22.885 -29.063 38.022 1.00 60.97 211 PRO A C 1
ATOM 1671 O O . PRO A 1 211 ? -22.863 -30.103 37.362 1.00 60.97 211 PRO A O 1
ATOM 1674 N N . ARG A 1 212 ? -22.686 -29.046 39.348 1.00 55.88 212 ARG A N 1
ATOM 1675 C CA . ARG A 1 212 ? -22.827 -30.230 40.183 1.00 55.88 212 ARG A CA 1
ATOM 1676 C C . ARG A 1 212 ? -24.124 -30.860 39.723 1.00 55.88 212 ARG A C 1
ATOM 1678 O O . ARG A 1 212 ? -25.139 -30.167 39.709 1.00 55.88 212 ARG A O 1
ATOM 1685 N N . GLY A 1 213 ? -24.049 -32.121 39.308 1.00 50.81 213 GLY A N 1
ATOM 1686 C CA . GLY A 1 213 ? -25.210 -32.949 39.041 1.00 50.81 213 GLY A CA 1
ATOM 1687 C C . GLY A 1 213 ? -26.138 -32.884 40.246 1.00 50.81 213 GLY A C 1
ATOM 1688 O O . GLY A 1 213 ? -25.983 -33.622 41.211 1.00 50.81 213 GLY A O 1
ATOM 1689 N N . GLY A 1 214 ? -27.055 -31.924 40.204 1.00 52.38 214 GLY A N 1
ATOM 1690 C CA . GLY A 1 214 ? -28.241 -31.836 41.023 1.00 52.38 214 GLY A CA 1
ATOM 1691 C C . GLY A 1 214 ? -29.270 -32.676 40.303 1.00 52.38 214 GLY A C 1
ATOM 1692 O O . GLY A 1 214 ? -30.012 -32.179 39.465 1.00 52.38 214 GLY A O 1
ATOM 1693 N N . GLY A 1 215 ? -29.216 -33.972 40.565 1.00 45.44 215 GLY A N 1
ATOM 1694 C CA . GLY A 1 215 ? -30.084 -34.959 39.950 1.00 45.44 215 GLY A CA 1
ATOM 1695 C C . GLY A 1 215 ? -29.945 -36.288 40.669 1.00 45.44 215 GLY A C 1
ATOM 1696 O O . GLY A 1 215 ? -29.533 -37.265 40.058 1.00 45.44 215 GLY A O 1
ATOM 1697 N N . GLY A 1 216 ? -30.233 -36.290 41.976 1.00 48.81 216 GLY A N 1
ATOM 1698 C CA . GLY A 1 216 ? -30.795 -37.485 42.618 1.00 48.81 216 GLY A CA 1
ATOM 1699 C C . GLY A 1 216 ? -32.198 -37.756 42.050 1.00 48.81 216 GLY A C 1
ATOM 1700 O O . GLY A 1 216 ? -32.746 -36.876 41.372 1.00 48.81 216 GLY A O 1
ATOM 1701 N N . PRO A 1 217 ? -32.811 -38.923 42.296 1.00 49.38 217 PRO A N 1
ATOM 1702 C CA . PRO A 1 217 ? -32.678 -39.771 43.488 1.00 49.38 217 PRO A CA 1
ATOM 1703 C C . PRO A 1 217 ? -31.764 -40.996 43.350 1.00 49.38 217 PRO A C 1
ATOM 1705 O O . PRO A 1 217 ? -31.605 -41.514 42.223 1.00 49.38 217 PRO A O 1
#

Organism: Alexandrium catenella (NCBI:txid2925)

Sequence (217 aa):
GGSLTRPSRRKAPAAAAPAADPASQGGQASSSSAPPPAKRTQEEPSEQMQELRRRFHEQEEQRREAESQRSSAEERLEELKLQLQEQERKRQEAESQRSSAEEKRRAAEVRLEEWQHELCEGLDGLGAEFERGGPEDRGQDGREEASAAALQGLKASAGKVQEHLESSRKWCEDEHRRYMDFSTEVATVKEMASRELRERQEASRQQLPHPRGGGGP